Protein AF-A0A3G8YCI8-F1 (afdb_monomer)

Radius of gyration: 24.8 Å; Cα contacts (8 Å, |Δi|>4): 291; chains: 1; bounding box: 71×34×44 Å

Foldseek 3Di:
DQLLVVLLCLQLNPPFAWDQPLVQLQQWLCSDSPPPDTDRQTGGSNRGNVVVVPDNRNPDDPVNVSVVLCVQFQVLLVLSVAQNLQSNLLSNCCSPPNSVVSVVLVVVDNPSVVSLVVVLVVCCPDPCCVPCVVVVVVSSVVSVVVSVVSVVVVVDDPDDPPPPPDDPDDDDDDDDQQAWEWEDEVPGGTDTQRPHDDDQPPWPKDFPDDDPRYTYIYTD

Solvent-accessible surface area (backbone atoms only — not comparable to full-atom values): 12727 Å² total; per-residue (Å²): 133,70,48,60,62,65,31,46,53,71,67,65,44,90,85,32,68,80,42,71,57,71,86,41,35,50,15,12,26,67,46,37,65,90,59,78,91,46,49,84,47,8,26,25,64,86,48,29,15,38,84,38,58,85,60,66,39,77,78,58,46,75,64,56,47,49,50,51,47,36,62,74,20,28,59,73,53,45,26,89,79,42,62,50,38,39,18,34,56,40,40,46,34,13,70,78,64,34,36,71,52,28,48,59,44,54,72,75,37,84,51,48,67,62,36,49,51,57,49,50,58,52,51,66,70,40,88,61,25,88,80,46,37,72,62,54,50,52,51,53,50,52,49,51,54,50,26,49,51,48,48,52,56,70,68,43,70,88,63,76,82,78,82,77,78,70,69,98,68,85,78,85,84,80,74,62,96,78,52,42,34,30,40,22,51,78,91,53,75,73,40,82,46,55,97,54,92,80,83,86,76,97,44,66,68,43,78,77,48,74,60,96,48,41,36,33,38,39,35,88

pLDDT: mean 79.63, std 19.14, range [30.73, 98.62]

Nearest PDB structures (foldseek):
  7dnp-assembly1_A  TM=7.401E-01  e=1.127E-05  Brucella abortus bv. 1 str. 9-941
  2is5-assembly1_D  TM=5.635E-01  e=1.631E-03  Neisseria meningitidis serogroup B
  7mwz-assembly2_C  TM=4.545E-01  e=2.497E-01  Drosophila eugracilis

Secondary structure (DSSP, 8-state):
--HHHHHHHHHH-S--PPB--TT-GGGBTTS-SSSSS--B--EETTEETTTSTTS-STT--HHHHHHHHIIIIITTTTGGGS-HHHHHHHHHHHHHH-HHHHHHHHTT-S-HHHHHHHHHHHHHHSTTHHHHHHHHHHHHHHHHHHHHHHHHHHHS-SS--------SS-------TT-EEEEEETTSPPEE-TTS-----SS-EEEEEE-SSEEEEEE-

Sequence (220 aa):
MNGFNEAFEIVIGHEGGLSLDPRDRGNWSDGSYGQKGGILKGTKYGVAAHAYPTLDIRNLTLEDARAIYKQNYCDRAACDHLPAPLALVVFDTATNSGVSRALGFLAQTKDWGRYLDLRLQFLQSLSSWKTFGRGWTRRVDTLRTQAQQWQNAAAKPTSPPIDVSFPLTTPPITVQQDHRVMLSERGAPFQDVSGSKVTIQNSKAVVINATREDTWIRVD

InterPro domains:
  IPR008565 TtsA-like, Glycoside hydrolase family 108 domain [PF05838] (9-98)
  IPR023346 Lysozyme-like domain superfamily [SSF53955] (1-146)

Mean predicted aligned error: 14.34 Å

Organism: NCBI:txid2489213

Structure (mmCIF, N/CA/C/O backbone):
data_AF-A0A3G8YCI8-F1
#
_entry.id   AF-A0A3G8YCI8-F1
#
loop_
_atom_site.group_PDB
_atom_site.id
_atom_site.type_symbol
_atom_site.label_atom_id
_atom_site.label_alt_id
_atom_site.label_comp_id
_atom_site.label_asym_id
_atom_site.label_entity_id
_atom_site.label_seq_id
_atom_site.pdbx_PDB_ins_code
_atom_site.Cartn_x
_atom_site.Cartn_y
_atom_site.Cartn_z
_atom_site.occupancy
_atom_site.B_iso_or_equiv
_atom_site.auth_seq_id
_atom_site.auth_comp_id
_atom_site.auth_asym_id
_atom_site.auth_atom_id
_atom_site.pdbx_PDB_model_num
ATOM 1 N N . MET A 1 1 ? -18.589 2.446 3.480 1.00 42.25 1 MET A N 1
ATOM 2 C CA . MET A 1 1 ? -17.311 2.825 2.840 1.00 42.25 1 MET A CA 1
ATOM 3 C C . MET A 1 1 ? -16.604 1.552 2.426 1.00 42.25 1 MET A C 1
ATOM 5 O O . MET A 1 1 ? -16.508 0.647 3.247 1.00 42.25 1 MET A O 1
ATOM 9 N N . ASN A 1 2 ? -16.191 1.449 1.163 1.00 55.66 2 ASN A N 1
ATOM 10 C CA . ASN A 1 2 ? -15.448 0.293 0.667 1.00 55.66 2 ASN A CA 1
ATOM 11 C C . ASN A 1 2 ? -13.954 0.586 0.884 1.00 55.66 2 ASN A C 1
ATOM 13 O O . ASN A 1 2 ? -13.352 1.312 0.094 1.00 55.66 2 ASN A O 1
ATOM 17 N N . GLY A 1 3 ? -13.391 0.112 2.002 1.00 69.56 3 GLY A N 1
ATOM 18 C CA . GLY A 1 3 ? -12.110 0.601 2.540 1.00 69.56 3 GLY A CA 1
ATOM 19 C C . GLY A 1 3 ? -10.911 0.484 1.592 1.00 69.56 3 GLY A C 1
ATOM 20 O O . GLY A 1 3 ? -9.962 1.255 1.712 1.00 69.56 3 GLY A O 1
ATOM 21 N N . PHE A 1 4 ? -10.959 -0.429 0.616 1.00 82.19 4 PHE A N 1
ATOM 22 C CA . PHE A 1 4 ? -9.902 -0.582 -0.381 1.00 82.19 4 PHE A CA 1
ATOM 23 C C . PHE A 1 4 ? -9.794 0.598 -1.355 1.00 82.19 4 PHE A C 1
ATOM 25 O O . PHE A 1 4 ? -8.681 1.031 -1.628 1.00 82.19 4 PHE A O 1
ATOM 32 N N . ASN A 1 5 ? -10.905 1.143 -1.863 1.00 83.38 5 ASN A N 1
ATOM 33 C CA . ASN A 1 5 ? -10.843 2.203 -2.880 1.00 83.38 5 ASN A CA 1
ATOM 34 C C . ASN A 1 5 ? -10.178 3.462 -2.317 1.00 83.38 5 ASN A C 1
ATOM 36 O O . ASN A 1 5 ? -9.258 4.006 -2.915 1.00 83.38 5 ASN A O 1
ATOM 40 N N . GLU A 1 6 ? -10.594 3.875 -1.123 1.00 82.06 6 GLU A N 1
ATOM 41 C CA . GLU A 1 6 ? -10.005 5.021 -0.428 1.00 82.06 6 GLU A CA 1
ATOM 42 C C . GLU A 1 6 ? -8.536 4.748 -0.061 1.00 82.06 6 GLU A C 1
ATOM 44 O O . GLU A 1 6 ? -7.692 5.634 -0.173 1.00 82.06 6 GLU A O 1
ATOM 49 N N . ALA A 1 7 ? -8.196 3.510 0.321 1.00 84.81 7 ALA A N 1
ATOM 50 C CA . ALA A 1 7 ? -6.817 3.140 0.626 1.00 84.81 7 ALA A CA 1
ATOM 51 C C . ALA A 1 7 ? -5.929 3.138 -0.624 1.00 84.81 7 ALA A C 1
ATOM 53 O O . ALA A 1 7 ? -4.776 3.558 -0.554 1.00 84.81 7 ALA A O 1
ATOM 54 N N . PHE A 1 8 ? -6.458 2.699 -1.764 1.00 86.75 8 PHE A N 1
ATOM 55 C CA . PHE A 1 8 ? -5.758 2.693 -3.041 1.00 86.75 8 PHE A CA 1
ATOM 56 C C . PHE A 1 8 ? -5.326 4.101 -3.450 1.00 86.75 8 PHE A C 1
ATOM 58 O O . PHE A 1 8 ? -4.141 4.313 -3.715 1.00 86.75 8 PHE A O 1
ATOM 65 N N . GLU A 1 9 ? -6.244 5.069 -3.406 1.00 86.19 9 GLU A N 1
ATOM 66 C CA . GLU A 1 9 ? -5.936 6.455 -3.778 1.00 86.19 9 GLU A CA 1
ATOM 67 C C . GLU A 1 9 ? -4.853 7.069 -2.871 1.00 86.19 9 GLU A C 1
ATOM 69 O O . GLU A 1 9 ? -3.993 7.818 -3.332 1.00 86.19 9 GLU A O 1
ATOM 74 N N . ILE A 1 10 ? -4.821 6.694 -1.589 1.00 84.62 10 ILE A N 1
ATOM 75 C CA . ILE A 1 10 ? -3.833 7.194 -0.618 1.00 84.62 10 ILE A CA 1
ATOM 76 C C . ILE A 1 10 ? -2.464 6.531 -0.793 1.00 84.62 10 ILE A C 1
ATOM 78 O O . ILE A 1 10 ? -1.426 7.181 -0.663 1.00 84.62 10 ILE A O 1
ATOM 82 N N . VAL A 1 11 ? -2.447 5.224 -1.051 1.00 83.00 11 VAL A N 1
ATOM 83 C CA . VAL A 1 11 ? -1.220 4.420 -1.091 1.00 83.00 11 VAL A CA 1
ATOM 84 C C . VAL A 1 11 ? -0.504 4.555 -2.431 1.00 83.00 11 VAL A C 1
ATOM 86 O O . VAL A 1 11 ? 0.730 4.618 -2.447 1.00 83.00 11 VAL A O 1
ATOM 89 N N . ILE A 1 12 ? -1.246 4.599 -3.537 1.00 81.50 12 ILE A N 1
ATOM 90 C CA . ILE A 1 12 ? -0.684 4.644 -4.893 1.00 81.50 12 ILE A CA 1
ATOM 91 C C . ILE A 1 12 ? -0.593 6.082 -5.414 1.00 81.50 12 ILE A C 1
ATOM 93 O O . ILE A 1 12 ? 0.376 6.413 -6.095 1.00 81.50 12 ILE A O 1
ATOM 97 N N . GLY A 1 13 ? -1.517 6.959 -5.009 1.00 66.12 13 GLY A N 1
ATOM 98 C CA . GLY A 1 13 ? -1.562 8.350 -5.452 1.00 66.12 13 GLY A CA 1
ATOM 99 C C . GLY A 1 13 ? -2.018 8.504 -6.907 1.00 66.12 13 GLY A C 1
ATOM 100 O O . GLY A 1 13 ? -1.975 7.575 -7.710 1.00 66.12 13 GLY A O 1
ATOM 101 N N . HIS A 1 14 ? -2.452 9.714 -7.265 1.00 56.50 14 HIS A N 1
ATOM 102 C CA . HIS A 1 14 ? -2.942 10.020 -8.616 1.00 56.50 14 HIS A CA 1
ATOM 103 C C . HIS A 1 14 ? -1.810 10.255 -9.641 1.00 56.50 14 HIS A C 1
ATOM 105 O O . HIS A 1 14 ? -2.039 10.197 -10.850 1.00 56.50 14 HIS A O 1
ATOM 111 N N . GLU A 1 15 ? -0.578 10.512 -9.192 1.00 58.88 15 GLU A N 1
ATOM 112 C CA . GLU A 1 15 ? 0.563 10.806 -10.068 1.00 58.88 15 GLU A CA 1
ATOM 113 C C . GLU A 1 15 ? 1.335 9.526 -10.418 1.00 58.88 15 GLU A C 1
ATOM 115 O O . GLU A 1 15 ? 2.365 9.199 -9.836 1.00 58.88 15 GLU A O 1
ATOM 120 N N . GLY A 1 16 ? 0.805 8.776 -11.386 1.00 69.19 16 GLY A N 1
ATOM 121 C CA . GLY A 1 16 ? 1.372 7.510 -11.863 1.00 69.19 16 GLY A CA 1
ATOM 122 C C . GLY A 1 16 ? 1.599 7.478 -13.372 1.00 69.19 16 GLY A C 1
ATOM 123 O O . GLY A 1 16 ? 1.288 6.479 -14.019 1.00 69.19 16 GLY A O 1
ATOM 124 N N . GLY A 1 17 ? 2.090 8.579 -13.946 1.00 84.06 17 GLY A N 1
ATOM 125 C CA . GLY A 1 17 ? 2.395 8.679 -15.375 1.00 84.06 17 GLY A CA 1
ATOM 126 C C . GLY A 1 17 ? 3.353 7.588 -15.872 1.00 84.06 17 GLY A C 1
ATOM 127 O O . GLY A 1 17 ? 4.055 6.941 -15.096 1.00 84.06 17 GLY A O 1
ATOM 128 N N . LEU A 1 18 ? 3.377 7.377 -17.189 1.00 89.69 18 LEU A N 1
ATOM 129 C CA . LEU A 1 18 ? 4.252 6.383 -17.805 1.00 89.69 18 LEU A CA 1
ATOM 130 C C . LEU A 1 18 ? 5.721 6.828 -17.711 1.00 89.69 18 LEU A C 1
ATOM 132 O O . LEU A 1 18 ? 6.104 7.832 -18.310 1.00 89.69 18 LEU A O 1
ATOM 136 N N . SER A 1 19 ? 6.548 6.041 -17.029 1.00 90.50 19 SER A N 1
ATOM 137 C CA . SER A 1 19 ? 8.009 6.126 -17.100 1.00 90.50 19 SER A CA 1
ATOM 138 C C . SER A 1 19 ? 8.535 5.181 -18.178 1.00 90.50 19 SER A C 1
ATOM 140 O O . SER A 1 19 ? 8.137 4.019 -18.235 1.00 90.50 19 SER A O 1
ATOM 142 N N . LEU A 1 20 ? 9.441 5.676 -19.022 1.00 91.00 20 LEU A N 1
ATOM 143 C CA . LEU A 1 20 ? 10.167 4.902 -20.038 1.00 91.00 20 LEU A CA 1
ATOM 144 C C . LEU A 1 20 ? 11.685 5.094 -19.914 1.00 91.00 20 LEU A C 1
ATOM 146 O O . LEU A 1 20 ? 12.395 4.920 -20.899 1.00 91.00 20 LEU A O 1
ATOM 150 N N . ASP A 1 21 ? 12.202 5.477 -18.738 1.00 88.50 21 ASP A N 1
ATOM 151 C CA . ASP A 1 21 ? 13.654 5.579 -18.542 1.00 88.50 21 ASP A CA 1
ATOM 152 C C . ASP A 1 21 ? 14.290 4.198 -18.772 1.00 88.50 21 ASP A C 1
ATOM 154 O O . ASP A 1 21 ? 14.019 3.273 -17.999 1.00 88.50 21 ASP A O 1
ATOM 158 N N . PRO A 1 22 ? 15.127 4.018 -19.809 1.00 88.00 22 PRO A N 1
ATOM 159 C CA . PRO A 1 22 ? 15.734 2.727 -20.082 1.00 88.00 22 PRO A CA 1
ATOM 160 C C . PRO A 1 22 ? 16.697 2.300 -18.973 1.00 88.00 22 PRO A C 1
ATOM 162 O O . PRO A 1 22 ? 16.971 1.112 -18.876 1.00 88.00 22 PRO A O 1
ATOM 165 N N . ARG A 1 23 ? 17.193 3.221 -18.132 1.00 86.50 23 ARG A N 1
ATOM 166 C CA . ARG A 1 23 ? 18.074 2.941 -16.977 1.00 86.50 23 ARG A CA 1
ATOM 167 C C . ARG A 1 23 ? 17.355 2.290 -15.815 1.00 86.50 23 ARG A C 1
ATOM 169 O O . ARG A 1 23 ? 18.000 1.660 -14.978 1.00 86.50 23 ARG A O 1
ATOM 176 N N . ASP A 1 24 ? 16.037 2.400 -15.784 1.00 85.88 24 ASP A N 1
ATOM 177 C CA . ASP A 1 24 ? 15.225 1.700 -14.813 1.00 85.88 24 ASP A CA 1
ATOM 178 C C . ASP A 1 24 ? 14.943 0.276 -15.301 1.00 85.88 24 ASP A C 1
ATOM 180 O O . ASP A 1 24 ? 14.243 0.048 -16.290 1.00 85.88 24 ASP A O 1
ATOM 184 N N . ARG A 1 25 ? 15.473 -0.708 -14.570 1.00 86.75 25 ARG A N 1
ATOM 185 C CA . ARG A 1 25 ? 15.232 -2.132 -14.833 1.00 86.75 25 ARG A CA 1
ATOM 186 C C . ARG A 1 25 ? 13.748 -2.484 -14.781 1.00 86.75 25 ARG A C 1
ATOM 188 O O . ARG A 1 25 ? 13.333 -3.394 -15.492 1.00 86.75 25 ARG A O 1
ATOM 195 N N . GLY A 1 26 ? 12.954 -1.762 -13.988 1.00 85.81 26 GLY A N 1
ATOM 196 C CA . GLY A 1 26 ? 11.517 -1.984 -13.869 1.00 85.81 26 GLY A CA 1
ATOM 197 C C . GLY A 1 26 ? 10.767 -1.805 -15.189 1.00 85.81 26 GLY A C 1
ATOM 198 O O . GLY A 1 26 ? 9.769 -2.492 -15.417 1.00 85.81 26 GLY A O 1
ATOM 199 N N . ASN A 1 27 ? 11.291 -0.957 -16.081 1.00 90.62 27 ASN A N 1
ATOM 200 C CA . ASN A 1 27 ? 10.679 -0.622 -17.365 1.00 90.62 27 ASN A CA 1
ATOM 201 C C . ASN A 1 27 ? 10.876 -1.691 -18.452 1.00 90.62 27 ASN A C 1
ATOM 203 O O . ASN A 1 27 ? 10.230 -1.615 -19.501 1.00 90.62 27 ASN A O 1
ATOM 207 N N . TRP A 1 28 ? 11.733 -2.689 -18.226 1.00 90.94 28 TRP A N 1
ATOM 208 C CA . TRP A 1 28 ? 12.005 -3.769 -19.176 1.00 90.94 28 TRP A CA 1
ATOM 209 C C . TRP A 1 28 ? 11.159 -5.002 -18.866 1.00 90.94 28 TRP A C 1
ATOM 211 O O . TRP A 1 28 ? 11.058 -5.401 -17.712 1.00 90.94 28 TRP A O 1
ATOM 221 N N . SER A 1 29 ? 10.576 -5.639 -19.885 1.00 88.25 29 SER A N 1
ATOM 222 C CA . SER A 1 29 ? 9.682 -6.799 -19.712 1.00 88.25 29 SER A CA 1
ATOM 223 C C . SER A 1 29 ? 10.324 -8.010 -19.030 1.00 88.25 29 SER A C 1
ATOM 225 O O . SER A 1 29 ? 9.615 -8.852 -18.500 1.00 88.25 29 SER A O 1
ATOM 227 N N . ASP A 1 30 ? 11.646 -8.127 -19.057 1.00 83.50 30 ASP A N 1
ATOM 228 C CA . ASP A 1 30 ? 12.416 -9.212 -18.444 1.00 83.50 30 ASP A CA 1
ATOM 229 C C . ASP A 1 30 ? 13.290 -8.731 -17.266 1.00 83.50 30 ASP A C 1
ATOM 231 O O . ASP A 1 30 ? 14.030 -9.514 -16.673 1.00 83.50 30 ASP A O 1
ATOM 235 N N . GLY A 1 31 ? 13.230 -7.438 -16.923 1.00 75.31 31 GLY A N 1
ATOM 236 C CA . GLY A 1 31 ? 14.058 -6.831 -15.879 1.00 75.31 31 GLY A CA 1
ATOM 237 C C . GLY A 1 31 ? 15.551 -6.717 -16.220 1.00 75.31 31 GLY A C 1
ATOM 238 O O . GLY A 1 31 ? 16.357 -6.380 -15.336 1.00 75.31 31 GLY A O 1
ATOM 239 N N . SER A 1 32 ? 15.951 -6.991 -17.466 1.00 74.44 32 SER A N 1
ATOM 240 C CA . SER A 1 32 ? 17.336 -6.893 -17.925 1.00 74.44 32 SER A CA 1
ATOM 241 C C . SER A 1 32 ? 17.590 -5.505 -18.507 1.00 74.44 32 SER A C 1
ATOM 243 O O . SER A 1 32 ? 16.975 -5.100 -19.488 1.00 74.44 32 SER A O 1
ATOM 245 N N . TYR A 1 33 ? 18.525 -4.758 -17.916 1.00 65.06 33 TYR A N 1
ATOM 246 C CA . TYR A 1 33 ? 18.931 -3.441 -18.415 1.00 65.06 33 TYR A CA 1
ATOM 247 C C . TYR A 1 33 ? 19.630 -3.574 -19.776 1.00 65.06 33 TYR A C 1
ATOM 249 O O . TYR A 1 33 ? 20.838 -3.798 -19.827 1.00 65.06 33 TYR A O 1
ATOM 257 N N . GLY A 1 34 ? 18.874 -3.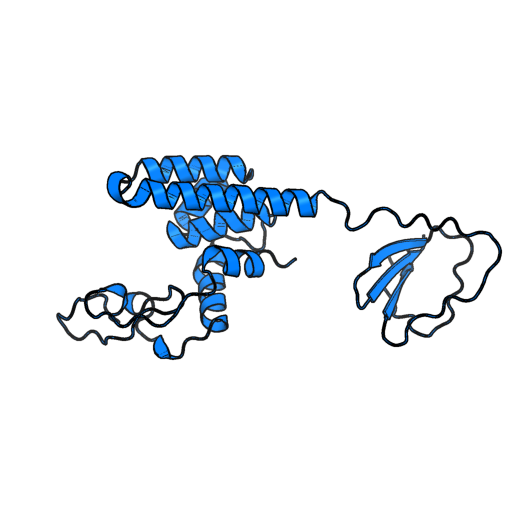506 -20.876 1.00 58.62 34 GLY A N 1
ATOM 258 C CA . GLY A 1 34 ? 19.402 -3.497 -22.246 1.00 58.62 34 GLY A CA 1
ATOM 259 C C . GLY A 1 34 ? 20.248 -4.715 -22.649 1.00 58.62 34 GLY A C 1
ATOM 260 O O . GLY A 1 34 ? 20.888 -4.690 -23.697 1.00 58.62 34 GLY A O 1
ATOM 261 N N . GLN A 1 35 ? 20.280 -5.782 -21.845 1.00 55.12 35 GLN A N 1
ATOM 262 C CA . GLN A 1 35 ? 21.086 -6.972 -22.099 1.00 55.12 35 GLN A CA 1
ATOM 263 C C . GLN A 1 35 ? 20.173 -8.191 -22.211 1.00 55.12 35 GLN A C 1
ATOM 265 O O . GLN A 1 35 ? 19.775 -8.762 -21.206 1.00 55.12 35 GLN A O 1
ATOM 270 N N . LYS A 1 36 ? 19.918 -8.595 -23.464 1.00 59.75 36 LYS A N 1
ATOM 271 C CA . LYS A 1 36 ? 19.181 -9.793 -23.917 1.00 59.75 36 LYS A CA 1
ATOM 272 C C . LYS A 1 36 ? 17.649 -9.683 -23.963 1.00 59.75 36 LYS A C 1
ATOM 274 O O . LYS A 1 36 ? 16.951 -10.227 -23.128 1.00 59.75 36 LYS A O 1
ATOM 279 N N . GLY A 1 37 ? 17.124 -9.114 -25.049 1.00 67.94 37 GLY A N 1
ATOM 280 C CA . GLY A 1 37 ? 15.789 -9.464 -25.568 1.00 67.94 37 GLY A CA 1
ATOM 281 C C . GLY A 1 37 ? 14.564 -8.875 -24.856 1.00 67.94 37 GLY A C 1
ATOM 282 O O . GLY A 1 37 ? 13.462 -9.013 -25.384 1.00 67.94 37 GLY A O 1
ATOM 283 N N . GLY A 1 38 ? 14.726 -8.196 -23.718 1.00 76.69 38 GLY A N 1
ATOM 284 C CA . GLY A 1 38 ? 13.650 -7.449 -23.068 1.00 76.69 38 GLY A CA 1
ATOM 285 C C . GLY A 1 38 ? 13.080 -6.322 -23.934 1.00 76.69 38 GLY A C 1
ATOM 286 O O . GLY A 1 38 ? 13.805 -5.646 -24.664 1.00 76.69 38 GLY A O 1
ATOM 287 N N . ILE A 1 39 ? 11.773 -6.083 -23.823 1.00 87.19 39 ILE A N 1
ATOM 288 C CA . ILE A 1 39 ? 11.078 -4.967 -24.471 1.00 87.19 39 ILE A CA 1
ATOM 289 C C . ILE A 1 39 ? 10.905 -3.854 -23.437 1.00 87.19 39 ILE A C 1
ATOM 291 O O . ILE A 1 39 ? 10.378 -4.093 -22.348 1.00 87.19 39 ILE A O 1
ATOM 295 N N . LEU A 1 40 ? 11.320 -2.633 -23.778 1.00 89.00 40 LEU A N 1
ATOM 296 C CA . LEU A 1 40 ? 11.076 -1.451 -22.953 1.00 89.00 40 LEU A CA 1
ATOM 297 C C . LEU A 1 40 ? 9.584 -1.087 -23.015 1.00 89.00 40 LEU A C 1
ATOM 299 O O . LEU A 1 40 ? 9.126 -0.468 -23.975 1.00 89.00 40 LEU A O 1
ATOM 303 N N . LYS A 1 41 ? 8.820 -1.497 -22.000 1.00 90.75 41 LYS A N 1
ATOM 304 C CA . LYS A 1 41 ? 7.372 -1.245 -21.895 1.00 90.75 41 LYS A CA 1
ATOM 305 C C . LYS A 1 41 ? 7.029 -0.149 -20.885 1.00 90.75 41 LYS A C 1
ATOM 307 O O . LYS A 1 41 ? 5.984 0.482 -21.019 1.00 90.75 41 LYS A O 1
ATOM 312 N N . GLY A 1 42 ? 7.915 0.105 -19.925 1.00 91.19 42 GLY A N 1
ATOM 313 C CA . GLY A 1 42 ? 7.759 1.157 -18.926 1.00 91.19 42 GLY A CA 1
ATOM 314 C C . GLY A 1 42 ? 7.151 0.707 -17.603 1.00 91.19 42 GLY A C 1
ATOM 315 O O . GLY A 1 42 ? 6.950 -0.481 -17.351 1.00 91.19 42 GLY A O 1
ATOM 316 N N . THR A 1 43 ? 6.854 1.695 -16.768 1.00 90.44 43 THR A N 1
ATOM 317 C CA . THR A 1 43 ? 6.138 1.555 -15.497 1.00 90.44 43 THR A CA 1
ATOM 318 C C . THR A 1 43 ? 5.064 2.630 -15.447 1.00 90.44 43 THR A C 1
ATOM 320 O O . THR A 1 43 ? 5.353 3.792 -15.734 1.00 90.44 43 THR A O 1
ATOM 323 N N . LYS A 1 44 ? 3.831 2.264 -15.096 1.00 91.25 44 LYS A N 1
ATOM 324 C CA . LYS A 1 44 ? 2.700 3.198 -14.982 1.00 91.25 44 LYS A CA 1
ATOM 325 C C . LYS A 1 44 ? 1.870 2.831 -13.756 1.00 91.25 44 LYS A C 1
ATOM 327 O O . LYS A 1 44 ? 1.648 1.651 -13.512 1.00 91.25 44 LYS A O 1
ATOM 332 N N . TYR A 1 45 ? 1.470 3.814 -12.950 1.00 89.69 45 TYR A N 1
ATOM 333 C CA . TYR A 1 45 ? 0.780 3.607 -11.662 1.00 89.69 45 TYR A CA 1
ATOM 334 C C . TYR A 1 45 ? 1.495 2.629 -10.704 1.00 89.69 45 TYR A C 1
ATOM 336 O O . TYR A 1 45 ? 0.849 1.915 -9.947 1.00 89.69 45 TYR A O 1
ATOM 344 N N . GLY A 1 46 ? 2.830 2.542 -10.770 1.00 87.25 46 GLY A N 1
ATOM 345 C CA . GLY A 1 46 ? 3.619 1.570 -9.996 1.00 87.25 46 GLY A CA 1
ATOM 346 C C . GLY A 1 46 ? 3.617 0.136 -10.551 1.00 87.25 46 GLY A C 1
ATOM 347 O O . GLY A 1 46 ? 4.327 -0.722 -10.028 1.00 87.25 46 GLY A O 1
ATOM 348 N N . VAL A 1 47 ? 2.887 -0.130 -11.638 1.00 89.38 47 VAL A N 1
ATOM 349 C CA . VAL A 1 47 ? 2.873 -1.414 -12.348 1.00 89.38 47 VAL A CA 1
ATOM 350 C C . VAL A 1 47 ? 4.024 -1.440 -13.350 1.00 89.38 47 VAL A C 1
ATOM 352 O O . VAL A 1 47 ? 4.005 -0.739 -14.362 1.00 89.38 47 VAL A O 1
ATOM 355 N N . ALA A 1 48 ? 5.053 -2.225 -13.037 1.00 90.12 48 ALA A N 1
ATOM 356 C CA . ALA A 1 48 ? 6.298 -2.286 -13.795 1.00 90.12 48 ALA A CA 1
ATOM 357 C C . ALA A 1 48 ? 6.310 -3.450 -14.799 1.00 90.12 48 ALA A C 1
ATOM 359 O O . ALA A 1 48 ? 5.886 -4.562 -14.477 1.00 90.12 48 ALA A O 1
ATOM 360 N N . ALA A 1 49 ? 6.858 -3.217 -15.993 1.00 90.44 49 ALA A N 1
ATOM 361 C CA . ALA A 1 49 ? 6.917 -4.193 -17.081 1.00 90.44 49 ALA A CA 1
ATOM 362 C C . ALA A 1 49 ? 7.517 -5.546 -16.682 1.00 90.44 49 ALA A C 1
ATOM 364 O O . ALA A 1 49 ? 6.988 -6.582 -17.070 1.00 90.44 49 ALA A O 1
ATOM 365 N N . HIS A 1 50 ? 8.596 -5.551 -15.898 1.00 88.00 50 HIS A N 1
ATOM 366 C CA . HIS A 1 50 ? 9.255 -6.795 -15.483 1.00 88.00 50 HIS A CA 1
ATOM 367 C C . HIS A 1 50 ? 8.359 -7.697 -14.615 1.00 88.00 50 HIS A C 1
ATOM 369 O O . HIS A 1 50 ? 8.500 -8.917 -14.639 1.00 88.00 50 HIS A O 1
ATOM 375 N N . ALA A 1 51 ? 7.436 -7.106 -13.848 1.00 87.44 51 ALA A N 1
ATOM 376 C CA . ALA A 1 51 ? 6.486 -7.840 -13.017 1.00 87.44 51 ALA A CA 1
ATOM 377 C C . ALA A 1 51 ? 5.282 -8.340 -13.831 1.00 87.44 51 ALA A C 1
ATOM 379 O O . ALA A 1 51 ? 4.661 -9.334 -13.459 1.00 87.44 51 ALA A O 1
ATOM 380 N N . TYR A 1 52 ? 4.984 -7.684 -14.959 1.00 89.81 52 TYR A N 1
ATOM 381 C CA . TYR A 1 52 ? 3.889 -8.032 -15.866 1.00 89.81 52 TYR A CA 1
ATOM 382 C C . TYR A 1 52 ? 4.371 -8.066 -17.327 1.00 89.81 52 TYR A C 1
ATOM 384 O O . TYR A 1 52 ? 3.982 -7.213 -18.132 1.00 89.81 52 TYR A O 1
ATOM 392 N N . PRO A 1 53 ? 5.200 -9.059 -17.710 1.00 85.38 53 PRO A N 1
ATOM 393 C CA . PRO A 1 53 ? 5.895 -9.062 -19.000 1.00 85.38 53 PRO A CA 1
ATOM 394 C C . PRO A 1 53 ? 4.969 -9.051 -20.214 1.00 85.38 53 PRO A C 1
ATOM 396 O O . PRO A 1 53 ? 5.365 -8.597 -21.286 1.00 85.38 53 PRO A O 1
ATOM 399 N N . THR A 1 54 ? 3.739 -9.545 -20.073 1.00 89.25 54 THR A N 1
ATOM 400 C CA . THR A 1 54 ? 2.739 -9.637 -21.146 1.00 89.25 54 THR A CA 1
ATOM 401 C C . THR A 1 54 ? 1.786 -8.443 -21.194 1.00 89.25 54 THR A C 1
ATOM 403 O O . THR A 1 54 ? 1.147 -8.239 -22.222 1.00 89.25 54 THR A O 1
ATOM 406 N N . LEU A 1 55 ? 1.726 -7.622 -20.143 1.00 92.06 55 LEU A N 1
ATOM 407 C CA . LEU A 1 55 ? 0.787 -6.506 -20.034 1.00 92.06 55 LEU A CA 1
ATOM 408 C C . LEU A 1 55 ? 1.192 -5.334 -20.945 1.00 92.06 55 LEU A C 1
ATOM 410 O O . LEU A 1 55 ? 2.381 -5.106 -21.208 1.00 92.06 55 LEU A O 1
ATOM 414 N N . ASP A 1 56 ? 0.196 -4.591 -21.430 1.00 92.44 56 ASP A N 1
ATOM 415 C CA . ASP A 1 56 ? 0.394 -3.315 -22.119 1.00 92.44 56 ASP A CA 1
ATOM 416 C C . ASP A 1 56 ? 0.441 -2.175 -21.094 1.00 92.44 56 ASP A C 1
ATOM 418 O O . ASP A 1 56 ? -0.573 -1.601 -20.702 1.00 92.44 56 ASP A O 1
ATOM 422 N N . ILE A 1 57 ? 1.653 -1.855 -20.641 1.00 91.88 57 ILE A N 1
ATOM 423 C CA . ILE A 1 57 ? 1.874 -0.844 -19.602 1.00 91.88 57 ILE A CA 1
ATOM 424 C C . ILE A 1 57 ? 1.535 0.570 -20.094 1.00 91.88 57 ILE A C 1
ATOM 426 O O . ILE A 1 57 ? 1.097 1.415 -19.310 1.00 91.88 57 ILE A O 1
ATOM 430 N N . ARG A 1 58 ? 1.700 0.852 -21.394 1.00 91.75 58 ARG A N 1
ATOM 431 C CA . ARG A 1 58 ? 1.469 2.192 -21.952 1.00 91.75 58 ARG A CA 1
ATOM 432 C C . ARG A 1 58 ? -0.009 2.573 -21.845 1.00 91.75 58 ARG A C 1
ATOM 434 O O . ARG A 1 58 ? -0.328 3.684 -21.404 1.00 91.75 58 ARG A O 1
ATOM 441 N N . ASN A 1 59 ? -0.887 1.636 -22.196 1.00 93.62 59 ASN A N 1
ATOM 442 C CA . ASN A 1 59 ? -2.333 1.847 -22.232 1.00 93.62 59 ASN A CA 1
ATOM 443 C C . ASN A 1 59 ? -3.057 1.473 -20.931 1.00 93.62 59 ASN A C 1
ATOM 445 O O . ASN A 1 59 ? -4.277 1.588 -20.876 1.00 93.62 59 ASN A O 1
ATOM 449 N N . LEU A 1 60 ? -2.327 1.105 -19.872 1.00 91.81 60 LEU A N 1
ATOM 450 C CA . LEU A 1 60 ? -2.913 0.789 -18.570 1.00 91.81 60 LEU A CA 1
ATOM 451 C C . LEU A 1 60 ? -3.745 1.968 -18.045 1.00 91.81 60 LEU A C 1
ATOM 453 O O . LEU A 1 60 ? -3.249 3.102 -17.997 1.00 91.81 60 LEU A O 1
ATOM 457 N N . THR A 1 61 ? -4.991 1.716 -17.655 1.00 91.25 61 THR A N 1
ATOM 458 C CA . THR A 1 61 ? -5.842 2.705 -16.984 1.00 91.25 61 THR A CA 1
ATOM 459 C C . THR A 1 61 ? -5.631 2.668 -15.468 1.00 91.25 61 THR A C 1
ATOM 461 O O . THR A 1 61 ? -5.054 1.724 -14.924 1.00 91.25 61 THR A O 1
ATOM 464 N N . LEU A 1 62 ? -6.099 3.702 -14.758 1.00 87.06 62 LEU A N 1
ATOM 465 C CA . LEU A 1 62 ? -6.078 3.695 -13.291 1.00 87.06 62 LEU A CA 1
ATOM 466 C C . LEU A 1 62 ? -6.962 2.570 -12.722 1.00 87.06 62 LEU A C 1
ATOM 468 O O . LEU A 1 62 ? -6.627 1.998 -11.690 1.00 87.06 62 LEU A O 1
ATOM 472 N N . GLU A 1 63 ? -8.050 2.218 -13.416 1.00 89.19 63 GLU A N 1
ATOM 473 C CA . GLU A 1 63 ? -8.921 1.098 -13.042 1.00 89.19 63 GLU A CA 1
ATOM 474 C C . GLU A 1 63 ? -8.206 -0.248 -13.191 1.00 89.19 63 GLU A C 1
ATOM 476 O O . GLU A 1 63 ? -8.249 -1.069 -12.277 1.00 89.19 63 GLU A O 1
ATOM 481 N N . ASP A 1 64 ? -7.475 -0.454 -14.291 1.00 91.00 64 ASP A N 1
ATOM 482 C CA . ASP A 1 64 ? -6.688 -1.678 -14.486 1.00 91.00 64 ASP A CA 1
ATOM 483 C C . ASP A 1 64 ? -5.627 -1.822 -13.391 1.00 91.00 64 ASP A C 1
ATOM 485 O O . ASP A 1 64 ? -5.460 -2.894 -12.805 1.00 91.00 64 ASP A O 1
ATOM 489 N N . ALA A 1 65 ? -4.934 -0.725 -13.067 1.00 90.88 65 ALA A N 1
ATOM 490 C CA . ALA A 1 65 ? -3.988 -0.703 -11.959 1.00 90.88 65 ALA A CA 1
ATOM 491 C C . ALA A 1 65 ? -4.691 -1.040 -10.637 1.00 90.88 65 ALA A C 1
ATOM 493 O O . ALA A 1 65 ? -4.210 -1.893 -9.890 1.00 90.88 65 ALA A O 1
ATOM 494 N N . ARG A 1 66 ? -5.856 -0.444 -10.362 1.00 91.19 66 ARG A N 1
ATOM 495 C CA . ARG A 1 66 ? -6.641 -0.737 -9.158 1.00 91.19 66 ARG A CA 1
ATOM 496 C C . ARG A 1 66 ? -7.009 -2.215 -9.064 1.00 91.19 66 ARG A C 1
ATOM 498 O O . ARG A 1 66 ? -6.819 -2.805 -8.002 1.00 91.19 66 ARG A O 1
ATOM 505 N N . ALA A 1 67 ? -7.459 -2.833 -10.154 1.00 91.50 67 ALA A N 1
ATOM 506 C CA . ALA A 1 67 ? -7.773 -4.259 -10.199 1.00 91.50 67 ALA A CA 1
ATOM 507 C C . ALA A 1 67 ? -6.538 -5.131 -9.907 1.00 91.50 67 ALA A C 1
ATOM 509 O O . ALA A 1 67 ? -6.614 -6.055 -9.093 1.00 91.50 67 ALA A O 1
ATOM 510 N N . ILE A 1 68 ? -5.382 -4.789 -10.488 1.00 90.94 68 ILE A N 1
ATOM 511 C CA . ILE A 1 68 ? -4.104 -5.462 -10.216 1.00 90.94 68 ILE A CA 1
ATOM 512 C C . ILE A 1 68 ? -3.743 -5.353 -8.731 1.00 90.94 68 ILE A C 1
ATOM 514 O O . ILE A 1 68 ? -3.406 -6.355 -8.096 1.00 90.94 68 ILE A O 1
ATOM 518 N N . TYR A 1 69 ? -3.833 -4.155 -8.150 1.00 93.25 69 TYR A N 1
ATOM 519 C CA . TYR A 1 69 ? -3.520 -3.948 -6.739 1.00 93.25 69 TYR A CA 1
ATOM 520 C C . TYR A 1 69 ? -4.499 -4.663 -5.808 1.00 93.25 69 TYR A C 1
ATOM 522 O O . TYR A 1 69 ? -4.086 -5.206 -4.775 1.00 93.25 69 TYR A O 1
ATOM 530 N N . LYS A 1 70 ? -5.777 -4.709 -6.194 1.00 92.19 70 LYS A N 1
ATOM 531 C CA . LYS A 1 70 ? -6.803 -5.449 -5.470 1.00 92.19 70 LYS A CA 1
ATOM 532 C C . LYS A 1 70 ? -6.434 -6.929 -5.409 1.00 92.19 70 LYS A C 1
ATOM 534 O O . LYS A 1 70 ? -6.205 -7.464 -4.327 1.00 92.19 70 LYS A O 1
ATOM 539 N N . GLN A 1 71 ? -6.261 -7.550 -6.570 1.00 92.25 71 GLN A N 1
ATOM 540 C CA . GLN A 1 71 ? -5.995 -8.979 -6.685 1.00 92.25 71 GLN A CA 1
ATOM 541 C C . GLN A 1 71 ? -4.661 -9.379 -6.039 1.00 92.25 71 GLN A C 1
ATOM 543 O O . GLN A 1 71 ? -4.584 -10.360 -5.297 1.00 92.25 71 GLN A O 1
ATOM 548 N N . ASN A 1 72 ? -3.589 -8.631 -6.309 1.00 91.19 72 ASN A N 1
ATOM 549 C CA . ASN A 1 72 ? -2.237 -9.071 -5.962 1.00 91.19 72 ASN A CA 1
ATOM 550 C C . ASN A 1 72 ? -1.807 -8.703 -4.542 1.00 91.19 72 ASN A C 1
ATOM 552 O O . ASN A 1 72 ? -0.864 -9.316 -4.029 1.00 91.19 72 ASN A O 1
ATOM 556 N N . TYR A 1 73 ? -2.501 -7.762 -3.896 1.00 93.44 73 TYR A N 1
ATOM 557 C CA . TYR A 1 73 ? -2.148 -7.295 -2.558 1.00 93.44 73 TYR A CA 1
ATOM 558 C C . TYR A 1 73 ? -3.342 -7.255 -1.609 1.00 93.44 73 TYR A C 1
ATOM 560 O O . TYR A 1 73 ? -3.280 -7.911 -0.573 1.00 93.44 73 TYR A O 1
ATOM 568 N N . CYS A 1 74 ? -4.412 -6.529 -1.946 1.00 91.75 74 CYS A N 1
ATOM 569 C CA . CYS A 1 74 ? -5.569 -6.333 -1.063 1.00 91.75 74 CYS A CA 1
ATOM 570 C C . CYS A 1 74 ? -6.254 -7.660 -0.697 1.00 91.75 74 CYS A C 1
ATOM 572 O O . CYS A 1 74 ? -6.335 -8.014 0.480 1.00 91.75 74 CYS A O 1
ATOM 574 N N . ASP A 1 75 ? -6.661 -8.433 -1.705 1.00 91.69 75 ASP A N 1
ATOM 575 C CA . ASP A 1 75 ? -7.401 -9.688 -1.535 1.00 91.69 75 ASP A CA 1
ATOM 576 C C . ASP A 1 75 ? -6.544 -10.729 -0.823 1.00 91.69 75 ASP A C 1
ATOM 578 O O . ASP A 1 75 ? -6.970 -11.378 0.132 1.00 91.69 75 ASP A O 1
ATOM 582 N N . ARG A 1 76 ? -5.275 -10.832 -1.227 1.00 92.25 76 ARG A N 1
ATOM 583 C CA . ARG A 1 76 ? -4.315 -11.761 -0.620 1.00 92.25 76 ARG A CA 1
ATOM 584 C C . ARG A 1 76 ? -3.950 -11.392 0.818 1.00 92.25 76 ARG A C 1
ATOM 586 O O . ARG A 1 76 ? -3.565 -12.275 1.580 1.00 92.25 76 ARG A O 1
ATOM 593 N N . ALA A 1 77 ? -4.050 -10.116 1.189 1.00 91.56 77 ALA A N 1
ATOM 594 C CA . ALA A 1 77 ? -3.884 -9.645 2.561 1.00 91.56 77 ALA A CA 1
ATOM 595 C C . ALA A 1 77 ? -5.220 -9.538 3.327 1.00 91.56 77 ALA A C 1
ATOM 597 O O . ALA A 1 77 ? -5.226 -9.077 4.469 1.00 91.56 77 ALA A O 1
ATOM 598 N N . ALA A 1 78 ? -6.326 -9.985 2.718 1.00 88.06 78 ALA A N 1
ATOM 599 C CA . ALA A 1 78 ? -7.679 -9.967 3.265 1.00 88.06 78 ALA A CA 1
ATOM 600 C C . ALA A 1 78 ? -8.155 -8.577 3.732 1.00 88.06 78 ALA A C 1
ATOM 602 O O . ALA A 1 78 ? -8.917 -8.478 4.693 1.00 88.06 78 ALA A O 1
ATOM 603 N N . CYS A 1 79 ? -7.715 -7.496 3.080 1.00 86.31 79 CYS A N 1
ATOM 604 C CA . CYS A 1 79 ? -8.009 -6.132 3.532 1.00 86.31 79 CYS A CA 1
ATOM 605 C C . CYS A 1 79 ? -9.513 -5.805 3.542 1.00 86.31 79 CYS A C 1
ATOM 607 O O . CYS A 1 79 ? -9.949 -5.085 4.437 1.00 86.31 79 CYS A O 1
ATOM 609 N N . ASP A 1 80 ? -10.306 -6.375 2.626 1.00 86.62 80 ASP A N 1
ATOM 610 C CA . ASP A 1 80 ? -11.772 -6.200 2.573 1.00 86.62 80 ASP A CA 1
ATOM 611 C C . ASP A 1 80 ? -12.494 -6.737 3.826 1.00 86.62 80 ASP A C 1
ATOM 613 O O . ASP A 1 80 ? -13.641 -6.383 4.095 1.00 86.62 80 ASP A O 1
ATOM 617 N N . HIS A 1 81 ? -11.822 -7.569 4.626 1.00 86.31 81 HIS A N 1
ATOM 618 C CA . HIS A 1 81 ? -12.348 -8.129 5.872 1.00 86.31 81 HIS A CA 1
ATOM 619 C C . HIS A 1 81 ? -11.819 -7.420 7.127 1.00 86.31 81 HIS A C 1
ATOM 621 O O . HIS A 1 81 ? -12.041 -7.891 8.244 1.00 86.31 81 HIS A O 1
ATOM 627 N N . LEU A 1 82 ? -11.100 -6.306 6.969 1.00 87.00 82 LEU A N 1
ATOM 628 C CA . LEU A 1 82 ? -10.515 -5.549 8.072 1.00 87.00 82 LEU A CA 1
ATOM 629 C C . LEU A 1 82 ? -11.247 -4.214 8.277 1.00 87.00 82 LEU A C 1
ATOM 631 O O . LEU A 1 82 ? -11.737 -3.619 7.317 1.00 87.00 82 LEU A O 1
ATOM 635 N N . PRO A 1 83 ? -11.272 -3.679 9.513 1.00 91.12 83 PRO A N 1
ATOM 636 C CA . PRO A 1 83 ? -11.695 -2.301 9.744 1.00 91.12 83 PRO A CA 1
ATOM 637 C C . PRO A 1 83 ? -10.871 -1.329 8.892 1.00 91.12 83 PRO A C 1
ATOM 639 O O . PRO A 1 83 ? -9.656 -1.499 8.785 1.00 91.12 83 PRO A O 1
ATOM 642 N N . ALA A 1 84 ? -11.499 -0.288 8.337 1.00 90.81 84 ALA A N 1
ATOM 643 C CA . ALA A 1 84 ? -10.868 0.591 7.345 1.00 90.81 84 ALA A CA 1
ATOM 644 C C . ALA A 1 84 ? -9.476 1.141 7.750 1.00 90.81 84 ALA A C 1
ATOM 646 O O . ALA A 1 84 ? -8.556 1.042 6.936 1.00 90.81 84 ALA A O 1
ATOM 647 N N . PRO A 1 85 ? -9.243 1.631 8.991 1.00 94.81 85 PRO A N 1
ATOM 648 C CA . PRO A 1 85 ? -7.908 2.070 9.417 1.00 94.81 85 PRO A CA 1
ATOM 649 C C . PRO A 1 85 ? -6.846 0.963 9.352 1.00 94.81 85 PRO A C 1
ATOM 651 O O . PRO A 1 85 ? -5.703 1.209 8.969 1.00 94.81 85 PRO A O 1
ATOM 654 N N . LEU A 1 86 ? -7.224 -0.270 9.702 1.00 95.31 86 LEU A N 1
ATOM 655 C CA . LEU A 1 86 ? -6.334 -1.426 9.651 1.00 95.31 86 LEU A CA 1
ATOM 656 C C . LEU A 1 86 ? -6.127 -1.904 8.207 1.00 95.31 86 LEU A C 1
ATOM 658 O O . LEU A 1 86 ? -5.000 -2.213 7.825 1.00 95.31 86 LEU A O 1
ATOM 662 N N . ALA A 1 87 ? -7.187 -1.914 7.394 1.00 94.56 87 ALA A N 1
ATOM 663 C CA . ALA A 1 87 ? -7.122 -2.252 5.974 1.00 94.56 87 ALA A CA 1
ATOM 664 C C . ALA A 1 87 ? -6.116 -1.360 5.231 1.00 94.56 87 ALA A C 1
ATOM 666 O O . ALA A 1 87 ? -5.269 -1.878 4.506 1.00 94.56 87 ALA A O 1
ATOM 667 N N . LEU A 1 88 ? -6.141 -0.046 5.487 1.00 95.69 88 LEU A N 1
ATOM 668 C CA . LEU A 1 88 ? -5.202 0.925 4.919 1.00 95.69 88 LEU A CA 1
ATOM 669 C C . LEU A 1 88 ? -3.738 0.554 5.195 1.00 95.69 88 LEU A C 1
ATOM 671 O O . LEU A 1 88 ? -2.928 0.458 4.272 1.00 95.69 88 LEU A O 1
ATOM 675 N N . VAL A 1 89 ? -3.383 0.336 6.466 1.00 97.62 89 VAL A N 1
ATOM 676 C CA . VAL A 1 89 ? -1.983 0.087 6.851 1.00 97.62 89 VAL A CA 1
ATOM 677 C C . VAL A 1 89 ? -1.497 -1.294 6.404 1.00 97.62 89 VAL A C 1
ATOM 679 O O . VAL A 1 89 ? -0.323 -1.453 6.049 1.00 97.62 89 VAL A O 1
ATOM 682 N N . VAL A 1 90 ? -2.393 -2.286 6.370 1.00 96.88 90 VAL A N 1
ATOM 683 C CA . VAL A 1 90 ? -2.106 -3.631 5.856 1.00 96.88 90 VAL A CA 1
ATOM 684 C C . VAL A 1 90 ? -1.883 -3.588 4.349 1.00 96.88 90 VAL A C 1
ATOM 686 O O . VAL A 1 90 ? -0.867 -4.104 3.883 1.00 96.88 90 VAL A O 1
ATOM 689 N N . PHE A 1 91 ? -2.759 -2.916 3.598 1.00 96.44 91 PHE A N 1
ATOM 690 C CA . PHE A 1 91 ? -2.635 -2.771 2.149 1.00 96.44 91 PHE A CA 1
ATOM 691 C C . PHE A 1 91 ? -1.340 -2.048 1.751 1.00 96.44 91 PHE A C 1
ATOM 693 O O . PHE A 1 91 ? -0.596 -2.523 0.887 1.00 96.44 91 PHE A O 1
ATOM 700 N N . ASP A 1 92 ? -1.007 -0.951 2.438 1.00 96.81 92 ASP A N 1
ATOM 701 C CA . ASP A 1 92 ? 0.235 -0.215 2.191 1.00 96.81 92 ASP A CA 1
ATOM 702 C C . ASP A 1 92 ? 1.480 -1.083 2.432 1.00 96.81 92 ASP A C 1
ATOM 704 O O . ASP A 1 92 ? 2.438 -1.063 1.652 1.00 96.81 92 ASP A O 1
ATOM 708 N N . THR A 1 93 ? 1.455 -1.892 3.494 1.00 97.88 93 THR A N 1
ATOM 709 C CA . THR A 1 93 ? 2.548 -2.819 3.812 1.00 97.88 93 THR A CA 1
ATOM 710 C C . THR A 1 93 ? 2.638 -3.947 2.796 1.00 97.88 93 THR A C 1
ATOM 712 O O . THR A 1 93 ? 3.741 -4.289 2.377 1.00 97.88 93 THR A O 1
ATOM 715 N N . ALA A 1 94 ? 1.505 -4.517 2.382 1.00 96.31 94 ALA A N 1
ATOM 716 C CA . ALA A 1 94 ? 1.469 -5.586 1.393 1.00 96.31 94 ALA A CA 1
ATOM 717 C C . ALA A 1 94 ? 2.081 -5.116 0.068 1.00 96.31 94 ALA A C 1
ATOM 719 O O . ALA A 1 94 ? 2.906 -5.822 -0.509 1.00 96.31 94 ALA A O 1
ATOM 720 N N . THR A 1 95 ? 1.745 -3.896 -0.349 1.00 93.69 95 THR A N 1
ATOM 721 C CA . THR A 1 95 ? 2.270 -3.259 -1.560 1.00 93.69 95 THR A CA 1
ATOM 722 C C . THR A 1 95 ? 3.777 -3.000 -1.482 1.00 93.69 95 THR A C 1
ATOM 724 O O . THR A 1 95 ? 4.515 -3.353 -2.396 1.00 93.69 95 THR A O 1
ATOM 727 N N . ASN A 1 96 ? 4.258 -2.407 -0.385 1.00 93.81 96 ASN A N 1
ATOM 728 C CA . ASN A 1 96 ? 5.647 -1.935 -0.287 1.00 93.81 96 ASN A CA 1
ATOM 729 C C . ASN A 1 96 ? 6.629 -2.972 0.277 1.00 93.81 96 ASN A C 1
ATOM 731 O O . ASN A 1 96 ? 7.841 -2.831 0.14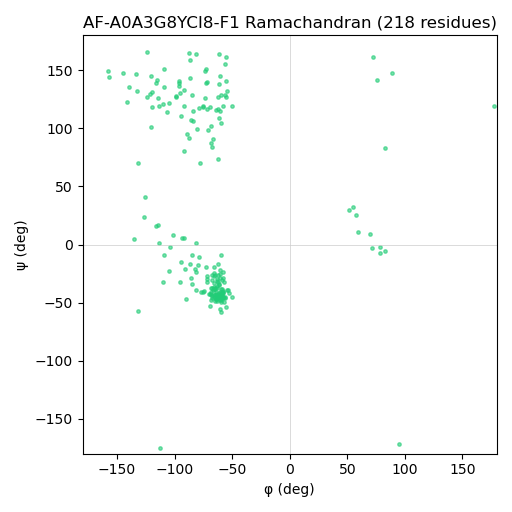1 1.00 93.81 96 ASN A O 1
ATOM 735 N N . SER A 1 97 ? 6.135 -3.974 0.998 1.00 94.81 97 SER A N 1
ATOM 736 C CA . SER A 1 97 ? 6.960 -4.943 1.733 1.00 94.81 97 SER A CA 1
ATOM 737 C C . SER A 1 97 ? 6.499 -6.391 1.554 1.00 94.81 97 SER A C 1
ATOM 739 O O . SER A 1 97 ? 7.077 -7.294 2.160 1.00 94.81 97 SER A O 1
ATOM 741 N N . GLY A 1 98 ? 5.492 -6.620 0.708 1.00 94.88 98 GLY A N 1
ATOM 742 C CA . GLY A 1 98 ? 4.969 -7.935 0.362 1.00 94.88 98 GLY A CA 1
ATOM 743 C C . GLY A 1 98 ? 3.854 -8.423 1.290 1.00 94.88 98 GLY A C 1
ATOM 744 O O . GLY A 1 98 ? 3.847 -8.176 2.498 1.00 94.88 98 GLY A O 1
ATOM 745 N N . VAL A 1 99 ? 2.924 -9.192 0.714 1.00 94.56 99 VAL A N 1
ATOM 746 C CA . VAL A 1 99 ? 1.753 -9.763 1.407 1.00 94.56 99 VAL A CA 1
ATOM 747 C C . VAL A 1 99 ? 2.150 -10.605 2.621 1.00 94.56 99 VAL A C 1
ATOM 749 O O . VAL A 1 99 ? 1.584 -10.437 3.695 1.00 94.56 99 VAL A O 1
ATOM 752 N N . SER A 1 100 ? 3.150 -11.483 2.483 1.00 96.50 100 SER A N 1
ATOM 753 C CA . SER A 1 100 ? 3.589 -12.359 3.582 1.00 96.50 100 SER A CA 1
ATOM 754 C C . SER A 1 100 ? 4.026 -11.554 4.808 1.00 96.50 100 SER A C 1
ATOM 756 O O . SER A 1 100 ? 3.666 -11.889 5.936 1.00 96.50 100 SER A O 1
ATOM 758 N N . ARG A 1 101 ? 4.731 -10.439 4.589 1.00 97.94 101 ARG A N 1
ATOM 759 C CA . ARG A 1 101 ? 5.169 -9.574 5.679 1.00 97.94 101 ARG A CA 1
ATOM 760 C C . ARG A 1 101 ? 4.005 -8.839 6.334 1.00 97.94 101 ARG A C 1
ATOM 762 O O . ARG A 1 101 ? 3.945 -8.787 7.559 1.00 97.94 101 ARG A O 1
ATOM 769 N N . ALA A 1 102 ? 3.075 -8.326 5.530 1.00 97.81 102 ALA A N 1
ATOM 770 C CA . ALA A 1 102 ? 1.864 -7.688 6.035 1.00 97.81 102 ALA A CA 1
ATOM 771 C C . ALA A 1 102 ? 1.047 -8.647 6.918 1.00 97.81 102 ALA A C 1
ATOM 773 O O . ALA A 1 102 ? 0.688 -8.305 8.045 1.00 97.81 102 ALA A O 1
ATOM 774 N N . LEU A 1 103 ? 0.846 -9.888 6.462 1.00 96.44 103 LEU A N 1
ATOM 775 C CA . LEU A 1 103 ? 0.168 -10.928 7.237 1.00 96.44 103 LEU A CA 1
ATOM 776 C C . LEU A 1 103 ? 0.933 -11.300 8.517 1.00 96.44 103 LEU A C 1
ATOM 778 O O . LEU A 1 103 ? 0.315 -11.501 9.559 1.00 96.44 103 LEU A O 1
ATOM 782 N N . GLY A 1 104 ? 2.269 -11.331 8.474 1.00 97.06 104 GLY A N 1
ATOM 783 C CA . GLY A 1 104 ? 3.108 -11.589 9.648 1.00 97.06 104 GLY A CA 1
ATOM 784 C C . GLY A 1 104 ? 2.975 -10.533 10.753 1.00 97.06 104 GLY A C 1
ATOM 785 O O . GLY A 1 104 ? 2.993 -10.875 11.935 1.00 97.06 104 GLY A O 1
ATOM 786 N N . PHE A 1 105 ? 2.798 -9.257 10.401 1.00 98.00 105 PHE A N 1
ATOM 787 C CA . PHE A 1 105 ? 2.479 -8.207 11.379 1.00 98.00 105 PHE A CA 1
ATOM 788 C C . PHE A 1 105 ? 1.021 -8.291 11.845 1.00 98.00 105 PHE A C 1
ATOM 790 O O . PHE A 1 105 ? 0.742 -8.171 13.037 1.00 98.00 105 PHE A O 1
ATOM 797 N N . LEU A 1 106 ? 0.095 -8.575 10.926 1.00 96.44 106 LEU A N 1
ATOM 798 C CA . LEU A 1 106 ? -1.337 -8.699 11.208 1.00 96.44 106 LEU A CA 1
ATOM 799 C C . LEU A 1 106 ? -1.674 -9.899 12.116 1.00 96.44 106 LEU A C 1
ATOM 801 O O . LEU A 1 106 ? -2.708 -9.904 12.791 1.00 96.44 106 LEU A O 1
ATOM 805 N N . ALA A 1 107 ? -0.827 -10.928 12.130 1.00 96.75 107 ALA A N 1
ATOM 806 C CA . ALA A 1 107 ? -0.917 -12.050 13.061 1.00 96.75 107 ALA A CA 1
ATOM 807 C C . ALA A 1 107 ? -0.527 -11.654 14.496 1.00 96.75 107 ALA A C 1
ATOM 809 O O . ALA A 1 107 ? -1.020 -12.252 15.448 1.00 96.75 107 ALA A O 1
ATOM 810 N N . GLN A 1 108 ? 0.326 -10.638 14.663 1.00 96.88 108 GLN A N 1
ATOM 811 C CA . GLN A 1 108 ? 0.780 -10.171 15.977 1.00 96.88 108 GLN A CA 1
ATOM 812 C C . GLN A 1 108 ? -0.177 -9.161 16.608 1.00 96.88 108 GLN A C 1
ATOM 814 O O . GLN A 1 108 ? -0.235 -9.044 17.831 1.00 96.88 108 GLN A O 1
ATOM 819 N N . THR A 1 109 ? -0.902 -8.387 15.797 1.00 97.81 109 THR A N 1
ATOM 820 C CA . THR A 1 109 ? -1.839 -7.388 16.309 1.00 97.81 109 THR A CA 1
ATOM 821 C C . THR A 1 109 ? -2.914 -7.013 15.292 1.00 97.81 109 THR A C 1
ATOM 823 O O . THR A 1 109 ? -2.683 -7.020 14.083 1.00 97.81 109 THR A O 1
ATOM 826 N N . LYS A 1 110 ? -4.098 -6.660 15.806 1.00 95.19 110 LYS A N 1
ATOM 827 C CA . LYS A 1 110 ? -5.183 -6.007 15.056 1.00 95.19 110 LYS A CA 1
ATOM 828 C C . LYS A 1 110 ? -5.293 -4.510 15.366 1.00 95.19 110 LYS A C 1
ATOM 830 O O . LYS A 1 110 ? -6.126 -3.831 14.778 1.00 95.19 110 LYS A O 1
ATOM 835 N N . ASP A 1 111 ? -4.466 -3.998 16.274 1.00 97.69 111 ASP A N 1
ATOM 836 C CA . ASP A 1 111 ? -4.364 -2.565 16.525 1.00 97.69 111 ASP A CA 1
ATOM 837 C C . ASP A 1 111 ? -3.503 -1.931 15.427 1.00 97.69 111 ASP A C 1
ATOM 839 O O . ASP A 1 111 ? -2.335 -2.285 15.252 1.00 97.69 111 ASP A O 1
ATOM 843 N N . TRP A 1 112 ? -4.086 -1.020 14.648 1.00 97.62 112 TRP A N 1
ATOM 844 C CA . TRP A 1 112 ? -3.408 -0.421 13.496 1.00 97.62 112 TRP A CA 1
ATOM 845 C C . TRP A 1 112 ? -2.209 0.452 13.914 1.00 97.62 112 TRP A C 1
ATOM 847 O O . TRP A 1 112 ? -1.250 0.571 13.150 1.00 97.62 112 TRP A O 1
ATOM 857 N N . GLY A 1 113 ? -2.219 1.021 15.126 1.00 98.25 113 GLY A N 1
ATOM 858 C CA . GLY A 1 113 ? -1.116 1.819 15.663 1.00 98.25 113 GLY A CA 1
ATOM 859 C C . GLY A 1 113 ? 0.101 0.950 15.969 1.00 98.25 113 GLY A C 1
ATOM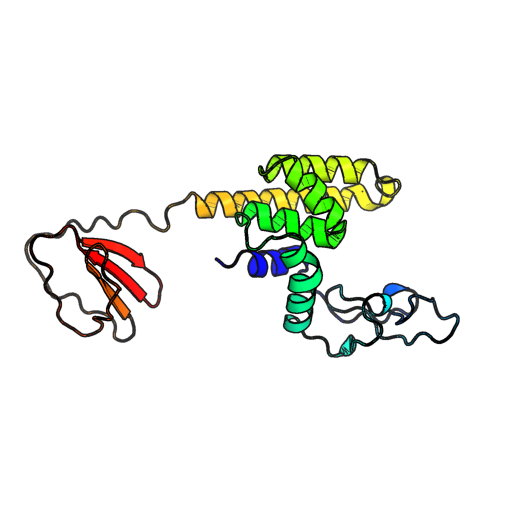 860 O O . GLY A 1 113 ? 1.184 1.180 15.429 1.00 98.25 113 GLY A O 1
ATOM 861 N N . ARG A 1 114 ? -0.104 -0.121 16.741 1.00 98.50 114 ARG A N 1
ATOM 862 C CA . ARG A 1 114 ? 0.921 -1.131 17.036 1.00 98.50 114 ARG A CA 1
ATOM 863 C C . ARG A 1 114 ? 1.402 -1.838 15.771 1.00 98.50 114 ARG A C 1
ATOM 865 O O . ARG A 1 114 ? 2.580 -2.169 15.660 1.00 98.50 114 ARG A O 1
ATOM 872 N N . TYR A 1 115 ? 0.516 -2.054 14.800 1.00 98.62 115 TYR A N 1
ATOM 873 C CA . TYR A 1 115 ? 0.886 -2.594 13.494 1.00 98.62 115 TYR A CA 1
ATOM 874 C C . TYR A 1 115 ? 1.908 -1.689 12.781 1.00 98.62 115 TYR A C 1
ATOM 876 O O . TYR A 1 115 ? 2.922 -2.172 12.271 1.00 98.62 115 TYR A O 1
ATOM 884 N N . LEU A 1 116 ? 1.680 -0.370 12.768 1.00 98.50 116 LEU A N 1
ATOM 885 C CA . LEU A 1 116 ? 2.623 0.587 12.183 1.00 98.50 116 LEU A CA 1
ATOM 886 C C . LEU A 1 116 ? 3.948 0.653 12.953 1.00 98.50 116 LEU A C 1
ATOM 888 O O . LEU A 1 116 ? 4.992 0.810 12.320 1.00 98.50 116 LEU A O 1
ATOM 892 N N . ASP A 1 117 ? 3.935 0.469 14.275 1.00 98.56 117 ASP A N 1
ATOM 893 C CA . ASP A 1 117 ? 5.166 0.387 15.074 1.00 98.56 117 ASP A CA 1
ATOM 894 C C . ASP A 1 117 ? 6.019 -0.825 14.667 1.00 98.56 117 ASP A C 1
ATOM 896 O O . ASP A 1 117 ? 7.213 -0.678 14.399 1.00 98.56 117 ASP A O 1
ATOM 900 N N . LEU A 1 118 ? 5.404 -2.010 14.533 1.00 98.56 118 LEU A N 1
ATOM 901 C CA . LEU A 1 118 ? 6.082 -3.224 14.050 1.00 98.56 118 LEU A CA 1
ATOM 902 C C . LEU A 1 118 ? 6.675 -3.017 12.654 1.00 98.56 118 LEU A C 1
ATOM 904 O O . LEU A 1 118 ? 7.804 -3.428 12.364 1.00 98.56 118 LEU A O 1
ATOM 908 N N . ARG A 1 119 ? 5.923 -2.345 11.780 1.00 98.25 119 ARG A N 1
ATOM 909 C CA . ARG A 1 119 ? 6.396 -2.017 10.440 1.00 98.25 119 ARG A CA 1
ATOM 910 C C . ARG A 1 119 ? 7.595 -1.073 10.479 1.00 98.25 119 ARG A C 1
ATOM 912 O O . ARG A 1 119 ? 8.568 -1.326 9.772 1.00 98.25 119 ARG A O 1
ATOM 919 N N . LEU A 1 120 ? 7.547 -0.004 11.270 1.00 98.25 120 LEU A N 1
ATOM 920 C CA . LEU A 1 120 ? 8.643 0.961 11.356 1.00 98.25 120 LEU A CA 1
ATOM 921 C C . LEU A 1 120 ? 9.915 0.317 11.918 1.00 98.25 120 LEU A C 1
ATOM 923 O O . LEU A 1 120 ? 10.990 0.534 11.363 1.00 98.25 120 LEU A O 1
ATOM 927 N N . GLN A 1 121 ? 9.790 -0.534 12.940 1.00 98.44 121 GLN A N 1
ATOM 928 C CA . GLN A 1 121 ? 10.909 -1.313 13.482 1.00 98.44 121 GLN A CA 1
ATOM 929 C C . GLN A 1 121 ? 11.555 -2.205 12.419 1.00 98.44 121 GLN A C 1
ATOM 931 O O . GLN A 1 121 ? 12.778 -2.281 12.322 1.00 98.44 121 GLN A O 1
ATOM 936 N N . PHE A 1 122 ? 10.747 -2.852 11.575 1.00 98.12 122 PHE A N 1
ATOM 937 C CA . PHE A 1 122 ? 11.284 -3.591 10.439 1.00 98.12 122 PHE A CA 1
ATOM 938 C C . PHE A 1 122 ? 12.012 -2.680 9.449 1.00 98.12 122 PHE A C 1
ATOM 940 O O . PHE A 1 122 ? 13.118 -3.000 9.032 1.00 98.12 122 PHE A O 1
ATOM 947 N N . LEU A 1 123 ? 11.407 -1.561 9.052 1.00 97.75 123 LEU A N 1
ATOM 948 C CA . LEU A 1 123 ? 12.033 -0.664 8.081 1.00 97.75 123 LEU A CA 1
ATOM 949 C C . LEU A 1 123 ?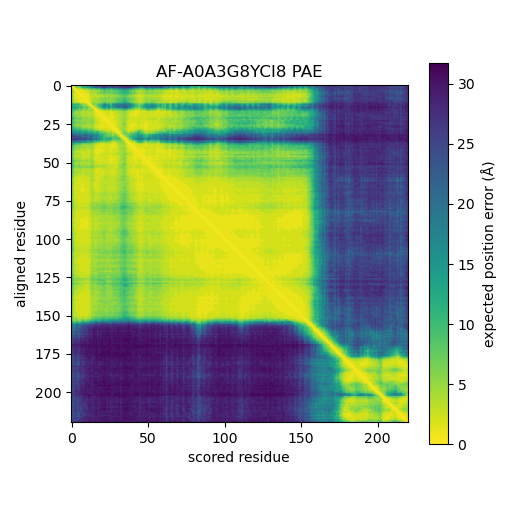 13.389 -0.162 8.601 1.00 97.75 123 LEU A C 1
ATOM 951 O O . LEU A 1 123 ? 14.352 -0.119 7.838 1.00 97.75 123 LEU A O 1
ATOM 955 N N . GLN A 1 124 ? 13.486 0.120 9.903 1.00 98.06 124 GLN A N 1
ATOM 956 C CA . GLN A 1 124 ? 14.721 0.509 10.590 1.00 98.06 124 GLN A CA 1
ATOM 957 C C . GLN A 1 124 ? 15.817 -0.563 10.570 1.00 98.06 124 GLN A C 1
ATOM 959 O O . GLN A 1 124 ? 16.995 -0.213 10.635 1.00 98.06 124 GLN A O 1
ATOM 964 N N . SER A 1 125 ? 15.465 -1.847 10.455 1.00 97.88 125 SER A N 1
ATOM 965 C CA . SER A 1 125 ? 16.447 -2.935 10.396 1.00 97.88 125 SER A CA 1
ATOM 966 C C . SER A 1 125 ? 17.001 -3.193 8.992 1.00 97.88 125 SER A C 1
ATOM 968 O O . SER A 1 125 ? 17.962 -3.948 8.838 1.00 97.88 125 SER A O 1
ATOM 970 N N . LEU A 1 126 ? 16.437 -2.561 7.956 1.00 96.62 126 LEU A N 1
ATOM 971 C CA . LEU A 1 126 ? 16.915 -2.704 6.584 1.00 96.62 126 LEU A CA 1
ATOM 972 C C . LEU A 1 126 ? 18.247 -1.974 6.378 1.00 96.62 126 LEU A C 1
ATOM 974 O O . LEU A 1 126 ? 18.424 -0.827 6.783 1.00 96.62 126 LEU A O 1
ATOM 978 N N . SER A 1 127 ? 19.172 -2.594 5.643 1.00 96.19 127 SER A N 1
ATOM 979 C CA . SER A 1 127 ? 20.475 -1.993 5.313 1.00 96.19 127 SER A CA 1
ATOM 980 C C . SER A 1 127 ? 20.352 -0.666 4.551 1.00 96.19 127 SER A C 1
ATOM 982 O O . SER A 1 127 ? 21.174 0.235 4.721 1.00 96.19 127 SER A O 1
ATOM 984 N N . SER A 1 128 ? 19.293 -0.511 3.754 1.00 93.56 128 SER A N 1
ATOM 985 C CA . SER A 1 128 ? 18.992 0.701 2.991 1.00 93.56 128 SER A CA 1
ATOM 986 C C . SER A 1 128 ? 18.303 1.804 3.810 1.00 93.56 128 SER A C 1
ATOM 988 O O . SER A 1 128 ? 18.026 2.878 3.271 1.00 93.56 128 SER A O 1
ATOM 990 N N . TRP A 1 129 ? 18.065 1.589 5.112 1.00 94.69 129 TRP A N 1
ATOM 991 C CA . TRP A 1 129 ? 17.496 2.590 6.022 1.00 94.69 129 TRP A CA 1
ATOM 992 C C . TRP A 1 129 ? 18.277 3.908 6.008 1.00 94.69 129 TRP A C 1
ATOM 994 O O . TRP A 1 129 ? 17.680 4.982 6.000 1.00 94.69 129 TRP A O 1
ATOM 1004 N N . LYS A 1 130 ? 19.614 3.847 5.928 1.00 95.00 130 LYS A N 1
ATOM 1005 C CA . LYS A 1 130 ? 20.472 5.045 5.876 1.00 95.00 130 LYS A CA 1
ATOM 1006 C C . LYS A 1 130 ? 20.127 5.974 4.706 1.00 95.00 130 LYS A C 1
ATOM 1008 O O . LYS A 1 130 ? 20.258 7.187 4.836 1.00 95.00 130 LYS A O 1
ATOM 1013 N N . THR A 1 131 ? 19.670 5.408 3.590 1.00 92.62 131 THR A N 1
ATOM 1014 C CA . THR A 1 131 ? 19.345 6.148 2.366 1.00 92.62 131 THR A CA 1
ATOM 1015 C C . THR A 1 131 ? 17.888 6.607 2.356 1.00 92.62 131 THR A C 1
ATOM 1017 O O . THR A 1 131 ? 17.612 7.769 2.069 1.00 92.62 131 THR A O 1
ATOM 1020 N N . PHE A 1 132 ? 16.949 5.717 2.697 1.00 92.62 132 PHE A N 1
ATOM 1021 C CA . PHE A 1 132 ? 15.512 5.952 2.486 1.00 92.62 132 PHE A CA 1
ATOM 1022 C C . PHE A 1 132 ? 14.703 6.189 3.767 1.00 92.62 132 PHE A C 1
ATOM 1024 O O . PHE A 1 132 ? 13.545 6.600 3.690 1.00 92.62 132 PHE A O 1
ATOM 1031 N N . GLY A 1 133 ? 15.299 5.985 4.945 1.00 92.81 133 GLY A N 1
ATOM 1032 C CA . GLY A 1 133 ? 14.597 5.947 6.229 1.00 92.81 133 GLY A CA 1
ATOM 1033 C C . GLY A 1 133 ? 13.757 7.189 6.517 1.00 92.81 133 GLY A C 1
ATOM 1034 O O . GLY A 1 133 ? 12.621 7.061 6.951 1.00 92.81 133 GLY A O 1
ATOM 1035 N N . ARG A 1 134 ? 14.242 8.391 6.169 1.00 95.50 134 ARG A N 1
ATOM 1036 C CA . ARG A 1 134 ? 13.459 9.635 6.323 1.00 95.50 134 ARG A CA 1
ATOM 1037 C C . ARG A 1 134 ? 12.141 9.606 5.543 1.00 95.50 134 ARG A C 1
ATOM 1039 O O . ARG A 1 134 ? 11.110 10.017 6.068 1.00 95.50 134 ARG A O 1
ATOM 1046 N N . GLY A 1 135 ? 12.174 9.125 4.299 1.00 93.25 135 GLY A N 1
ATOM 1047 C CA . GLY A 1 135 ? 10.982 9.017 3.456 1.00 93.25 135 GLY A CA 1
ATOM 1048 C C . GLY A 1 135 ? 10.017 7.957 3.980 1.00 93.25 135 GLY A C 1
ATOM 1049 O O . GLY A 1 135 ? 8.811 8.184 4.037 1.00 93.25 135 GLY A O 1
ATOM 1050 N N . TRP A 1 136 ? 10.553 6.826 4.434 1.00 96.12 136 TRP A N 1
ATOM 1051 C CA . TRP A 1 136 ? 9.759 5.752 5.020 1.00 96.12 136 TRP A CA 1
ATOM 1052 C C . TRP A 1 136 ? 9.092 6.148 6.341 1.00 96.12 136 TRP A C 1
ATOM 1054 O O . TRP A 1 136 ? 7.903 5.881 6.500 1.00 96.12 136 TRP A O 1
ATOM 1064 N N . THR A 1 137 ? 9.801 6.839 7.243 1.00 96.62 137 THR A N 1
ATOM 1065 C CA . THR A 1 137 ? 9.213 7.401 8.471 1.00 96.62 137 THR A CA 1
ATOM 1066 C C . THR A 1 137 ? 8.063 8.338 8.129 1.00 96.62 137 THR A C 1
ATOM 1068 O O . THR A 1 137 ? 6.955 8.144 8.617 1.00 96.62 137 THR A O 1
ATOM 1071 N N . ARG A 1 138 ? 8.283 9.282 7.202 1.00 93.81 138 ARG A N 1
ATOM 1072 C CA . ARG A 1 138 ? 7.236 10.220 6.779 1.00 93.81 138 ARG A CA 1
ATOM 1073 C C . ARG A 1 138 ? 6.001 9.500 6.234 1.00 93.81 138 ARG A C 1
ATOM 1075 O O . ARG A 1 138 ? 4.888 9.895 6.559 1.00 93.81 138 ARG A O 1
ATOM 1082 N N . ARG A 1 139 ? 6.178 8.434 5.443 1.00 94.44 139 ARG A N 1
ATOM 1083 C CA . ARG A 1 139 ? 5.057 7.624 4.937 1.00 94.44 139 ARG A CA 1
ATOM 1084 C C . ARG A 1 139 ? 4.287 6.943 6.072 1.00 94.44 139 ARG A C 1
ATOM 1086 O O . ARG A 1 139 ? 3.061 6.966 6.062 1.00 94.44 139 ARG A O 1
ATOM 1093 N N . VAL A 1 140 ? 4.984 6.358 7.049 1.00 95.81 140 VAL A N 1
ATOM 1094 C CA . VAL A 1 140 ? 4.348 5.740 8.227 1.00 95.81 140 VAL A CA 1
ATOM 1095 C C . VAL A 1 140 ? 3.567 6.774 9.040 1.00 95.81 140 VAL A C 1
ATOM 1097 O O . VAL A 1 140 ? 2.437 6.494 9.437 1.00 95.81 140 VAL A O 1
ATOM 1100 N N . ASP A 1 141 ? 4.112 7.975 9.225 1.00 95.69 141 ASP A N 1
ATOM 1101 C CA . ASP A 1 141 ? 3.425 9.062 9.929 1.00 95.69 141 ASP A CA 1
ATOM 1102 C C . ASP A 1 141 ? 2.167 9.519 9.180 1.00 95.69 141 ASP A C 1
ATOM 1104 O O . ASP A 1 141 ? 1.108 9.663 9.790 1.00 95.69 141 ASP A O 1
ATOM 1108 N N . THR A 1 142 ? 2.233 9.660 7.850 1.00 93.94 142 THR A N 1
ATOM 1109 C CA . THR A 1 142 ? 1.053 9.957 7.021 1.00 93.94 142 THR A CA 1
ATOM 1110 C C . THR A 1 142 ? -0.038 8.899 7.190 1.00 93.94 142 THR A C 1
ATOM 1112 O O . THR A 1 142 ? -1.202 9.245 7.392 1.00 93.94 142 THR A O 1
ATOM 1115 N N . LEU A 1 143 ? 0.322 7.612 7.175 1.00 95.50 143 LEU A N 1
ATOM 1116 C CA . LEU A 1 143 ? -0.636 6.524 7.392 1.00 95.50 143 LEU A CA 1
ATOM 1117 C C . LEU A 1 143 ? -1.228 6.553 8.801 1.00 95.50 143 LEU A C 1
ATOM 1119 O O . LEU A 1 143 ? -2.421 6.310 8.953 1.00 95.50 143 LEU A O 1
ATOM 1123 N N . ARG A 1 144 ? -0.427 6.884 9.821 1.00 97.44 144 ARG A N 1
ATOM 1124 C CA . ARG A 1 144 ? -0.904 7.043 11.202 1.00 97.44 144 ARG A CA 1
ATOM 1125 C C . ARG A 1 144 ? -1.949 8.152 11.287 1.00 97.44 144 ARG A C 1
ATOM 1127 O O . ARG A 1 144 ? -3.017 7.934 11.854 1.00 97.44 144 ARG A O 1
ATOM 1134 N N . THR A 1 145 ? -1.675 9.316 10.695 1.00 95.50 145 THR A N 1
ATOM 1135 C CA . THR A 1 145 ? -2.637 10.425 10.635 1.00 95.50 145 THR A CA 1
ATOM 1136 C C . THR A 1 145 ? -3.921 10.006 9.926 1.00 95.50 145 THR A C 1
ATOM 1138 O O . THR A 1 145 ? -5.010 10.256 10.440 1.00 95.50 145 THR A O 1
ATOM 1141 N N . GLN A 1 146 ? -3.811 9.328 8.783 1.00 92.62 146 GLN A N 1
ATOM 1142 C CA . GLN A 1 146 ? -4.973 8.922 8.001 1.00 92.62 146 GLN A CA 1
ATOM 1143 C C . GLN A 1 146 ? -5.824 7.858 8.704 1.00 92.62 146 GLN A C 1
ATOM 1145 O O . GLN A 1 146 ? -7.045 7.992 8.779 1.00 92.62 146 GLN A O 1
ATOM 1150 N N . ALA A 1 147 ? -5.188 6.822 9.252 1.00 94.06 147 ALA A N 1
ATOM 1151 C CA . ALA A 1 147 ? -5.855 5.766 10.003 1.00 94.06 147 ALA A CA 1
ATOM 1152 C C . ALA A 1 147 ? -6.586 6.341 11.225 1.00 94.06 147 ALA A C 1
ATOM 1154 O O . ALA A 1 147 ? -7.747 6.006 11.461 1.00 94.06 147 ALA A O 1
ATOM 1155 N N . GLN A 1 148 ? -5.959 7.281 11.941 1.00 95.25 148 GLN A N 1
ATOM 1156 C CA . GLN A 1 148 ? -6.601 7.987 13.048 1.00 95.25 148 GLN A CA 1
ATOM 1157 C C . GLN A 1 148 ? -7.806 8.815 12.585 1.00 95.25 148 GLN A C 1
ATOM 1159 O O . GLN A 1 148 ? -8.848 8.795 13.237 1.00 95.25 148 GLN A O 1
ATOM 1164 N N . GLN A 1 149 ? -7.694 9.539 11.466 1.00 91.62 149 GLN A N 1
ATOM 1165 C CA . GLN A 1 149 ? -8.815 10.296 10.901 1.00 91.62 149 GLN A CA 1
ATOM 1166 C C . GLN A 1 149 ? -9.991 9.380 10.555 1.00 91.62 149 GLN A C 1
ATOM 1168 O O . GLN A 1 149 ? -11.125 9.696 10.905 1.00 91.62 149 GLN A O 1
ATOM 1173 N N . TRP A 1 150 ? -9.729 8.235 9.925 1.00 88.75 150 TRP A N 1
ATOM 1174 C CA . TRP A 1 150 ? -10.759 7.252 9.587 1.00 88.75 150 TRP A CA 1
ATOM 1175 C C . TRP A 1 150 ? -11.376 6.607 10.825 1.00 88.75 150 TRP A C 1
ATOM 1177 O O . TRP A 1 150 ? -12.593 6.444 10.884 1.00 88.75 150 TRP A O 1
ATOM 1187 N N . GLN A 1 151 ? -10.571 6.303 11.846 1.00 90.38 151 GLN A N 1
ATOM 1188 C CA . GLN A 1 151 ? -11.087 5.811 13.121 1.00 90.38 151 GLN A CA 1
ATOM 1189 C C . GLN A 1 151 ? -11.993 6.851 13.790 1.00 90.38 151 GLN A C 1
ATOM 1191 O O . GLN A 1 151 ? -13.077 6.512 14.255 1.00 90.38 151 GLN A O 1
ATOM 1196 N N . ASN A 1 152 ? -11.589 8.122 13.799 1.00 87.19 152 ASN A N 1
ATOM 1197 C CA . ASN A 1 152 ? -12.379 9.209 14.375 1.00 87.19 152 ASN A CA 1
ATOM 1198 C C . ASN A 1 152 ? -13.664 9.471 13.580 1.00 87.19 152 ASN A C 1
ATOM 1200 O O . ASN A 1 152 ? -14.696 9.775 14.172 1.00 87.19 152 ASN A O 1
ATOM 1204 N N . ALA A 1 153 ? -13.611 9.360 12.251 1.00 80.06 153 ALA A N 1
ATOM 1205 C CA . ALA A 1 153 ? -14.779 9.480 11.387 1.00 80.06 153 ALA A CA 1
ATOM 1206 C C . ALA A 1 153 ? -15.776 8.336 11.618 1.00 80.06 153 ALA A C 1
ATOM 1208 O O . ALA A 1 153 ? -16.972 8.589 11.651 1.00 80.06 153 ALA A O 1
ATOM 1209 N N . ALA A 1 154 ? -15.292 7.111 11.850 1.00 74.00 154 ALA A N 1
ATOM 1210 C CA . ALA A 1 154 ? -16.137 5.973 12.210 1.00 74.00 154 ALA A CA 1
ATOM 121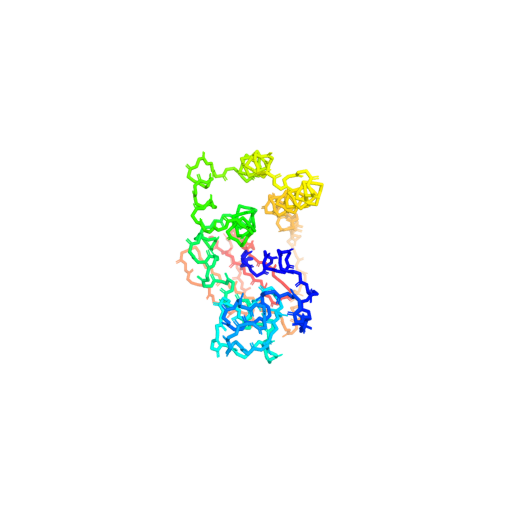1 C C . ALA A 1 154 ? -16.698 6.063 13.644 1.00 74.00 154 ALA A C 1
ATOM 1213 O O . ALA A 1 154 ? -17.774 5.540 13.915 1.00 74.00 154 ALA A O 1
ATOM 1214 N N . ALA A 1 155 ? -15.976 6.712 14.564 1.00 62.34 155 ALA A N 1
ATOM 1215 C CA . ALA A 1 155 ? -16.399 6.905 15.953 1.00 62.34 155 ALA A CA 1
ATOM 1216 C C . ALA A 1 155 ? -17.364 8.088 16.143 1.00 62.34 155 ALA A C 1
ATOM 1218 O O . ALA A 1 155 ? -18.084 8.141 17.140 1.00 62.34 155 ALA A O 1
ATOM 1219 N N . LYS A 1 156 ? -17.391 9.046 15.209 1.00 44.94 156 LYS A N 1
ATOM 1220 C CA . LYS A 1 156 ? -18.433 10.073 15.170 1.00 44.94 156 LYS A CA 1
ATOM 1221 C C . LYS A 1 156 ? -19.716 9.431 14.632 1.00 44.94 156 LYS A C 1
ATOM 1223 O O . LYS A 1 156 ? -19.700 8.989 13.485 1.00 44.94 156 LYS A O 1
ATOM 1228 N N . PRO A 1 157 ? -20.832 9.399 15.388 1.00 43.44 157 PRO A N 1
ATOM 1229 C CA . PRO A 1 157 ? -22.119 9.113 14.774 1.00 43.44 157 PRO A CA 1
ATOM 1230 C C . PRO A 1 157 ? -22.325 10.128 13.647 1.00 43.44 157 PRO A C 1
ATOM 1232 O O . PRO A 1 157 ? -22.140 11.334 13.830 1.00 43.44 157 PRO A O 1
ATOM 1235 N N . THR A 1 158 ? -22.609 9.623 12.452 1.00 40.00 158 THR A N 1
ATOM 1236 C CA . THR A 1 158 ? -22.976 10.435 11.296 1.00 40.00 158 THR A CA 1
ATOM 1237 C C . THR A 1 158 ? -24.234 11.224 11.659 1.00 40.00 158 THR A C 1
ATOM 1239 O O . THR A 1 158 ? -25.320 10.656 11.721 1.00 40.00 158 THR A O 1
ATOM 1242 N N . SER A 1 159 ? -24.032 12.519 11.919 1.00 37.19 159 SER A N 1
ATOM 1243 C CA . SER A 1 159 ? -24.981 13.530 12.415 1.00 37.19 159 SER A CA 1
ATOM 1244 C C . SER A 1 159 ? -25.328 13.455 13.915 1.00 37.19 159 SER A C 1
ATOM 1246 O O . SER A 1 159 ? -25.490 12.365 14.467 1.00 37.19 159 SER A O 1
ATOM 1248 N N . PRO A 1 160 ? -25.475 14.609 14.608 1.00 35.38 160 PRO A N 1
ATOM 1249 C CA . PRO A 1 160 ? -26.212 14.636 15.871 1.00 35.38 160 PRO A CA 1
ATOM 1250 C C . PRO A 1 160 ? -27.630 14.084 15.633 1.00 35.38 160 PRO A C 1
ATOM 1252 O O . PRO A 1 160 ? -28.119 14.177 14.501 1.00 35.38 160 PRO A O 1
ATOM 1255 N N . PRO A 1 161 ? -28.316 13.540 16.658 1.00 35.50 161 PRO A N 1
ATOM 1256 C CA . PRO A 1 161 ? -29.751 13.318 16.558 1.00 35.50 161 PRO A CA 1
ATOM 1257 C C . PRO A 1 161 ? -30.367 14.630 16.076 1.00 35.50 161 PRO A C 1
ATOM 1259 O O . PRO A 1 161 ? -30.189 15.663 16.725 1.00 35.50 161 PRO A O 1
ATOM 1262 N N . ILE A 1 162 ? -31.032 14.622 14.921 1.00 32.72 162 ILE A N 1
ATOM 1263 C CA . ILE A 1 162 ? -31.977 15.694 14.636 1.00 32.72 162 ILE A CA 1
ATOM 1264 C C . ILE A 1 162 ? -33.010 15.552 15.751 1.00 32.72 162 ILE A C 1
ATOM 1266 O O . ILE A 1 162 ? -33.733 14.555 15.789 1.00 32.72 162 ILE A O 1
ATOM 1270 N N . ASP A 1 163 ? -33.018 16.488 16.699 1.00 34.28 163 ASP A N 1
ATOM 1271 C CA . ASP A 1 163 ? -34.100 16.604 17.668 1.00 34.28 163 ASP A CA 1
ATOM 1272 C C . ASP A 1 163 ? -35.344 17.044 16.896 1.00 34.28 163 ASP A C 1
ATOM 1274 O O . ASP A 1 163 ? -35.637 18.227 16.746 1.00 34.28 163 ASP A O 1
ATOM 1278 N N . VAL A 1 164 ? -36.046 16.074 16.314 1.00 31.67 164 VAL A N 1
ATOM 1279 C CA . VAL A 1 164 ? -37.421 16.255 15.863 1.00 31.67 164 VAL A CA 1
ATOM 1280 C C . VAL A 1 164 ? -38.318 16.182 17.092 1.00 31.67 164 VAL A C 1
ATOM 1282 O O . VAL A 1 164 ? -39.080 15.236 17.292 1.00 31.67 164 VAL A O 1
ATOM 1285 N N . SER A 1 165 ? -38.241 17.208 17.935 1.00 30.73 165 SER A N 1
ATOM 1286 C CA . SER A 1 165 ? -39.342 17.556 18.817 1.00 30.73 165 SER A CA 1
ATOM 1287 C C . SER A 1 165 ? -40.473 18.070 17.922 1.00 30.73 165 SER A C 1
ATOM 1289 O O . SER A 1 165 ? -40.571 19.250 17.599 1.00 30.73 165 SER A O 1
ATOM 1291 N N . PHE A 1 166 ? -41.307 17.147 17.438 1.00 33.88 166 PHE A N 1
ATOM 1292 C CA . PHE A 1 166 ? -42.545 17.494 16.752 1.00 33.88 166 PHE A CA 1
ATOM 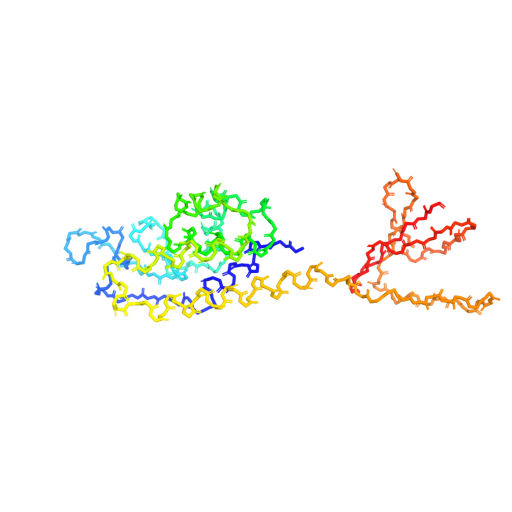1293 C C . PHE A 1 166 ? -43.442 18.241 17.747 1.00 33.88 166 PHE A C 1
ATOM 1295 O O . PHE A 1 166 ? -43.878 17.629 18.728 1.00 33.88 166 PHE A O 1
ATOM 1302 N N . PRO A 1 167 ? -43.798 19.520 17.529 1.00 36.06 167 PRO A N 1
ATOM 1303 C CA . PRO A 1 167 ? -45.045 19.990 18.093 1.00 36.06 167 PRO A CA 1
ATOM 1304 C C . PRO A 1 167 ? -46.151 19.116 17.493 1.00 36.06 167 PRO A C 1
ATOM 1306 O O . PRO A 1 167 ? -46.217 18.913 16.279 1.00 36.06 167 PRO A O 1
ATOM 1309 N N . LEU A 1 168 ? -46.999 18.557 18.357 1.00 38.56 168 LEU A N 1
ATOM 1310 C CA . LEU A 1 168 ? -48.267 17.927 17.991 1.00 38.56 168 LEU A CA 1
ATOM 1311 C C . LEU A 1 168 ? -49.172 18.994 17.357 1.00 38.56 168 LEU A C 1
ATOM 1313 O O . LEU A 1 168 ? -50.056 19.518 18.018 1.00 38.56 168 LEU A O 1
ATOM 1317 N N . THR A 1 169 ? -48.884 19.404 16.123 1.00 40.44 169 THR A N 1
ATOM 1318 C CA . THR A 1 169 ? -49.772 20.029 15.129 1.00 40.44 169 THR A CA 1
ATOM 1319 C C . THR A 1 169 ? -48.938 20.380 13.881 1.00 40.44 169 THR A C 1
ATOM 1321 O O . THR A 1 169 ? -47.956 21.110 13.937 1.00 40.44 169 THR A O 1
ATOM 1324 N N . THR A 1 170 ? -49.309 19.783 12.747 1.00 39.97 170 THR A N 1
ATOM 1325 C CA . THR A 1 170 ? -48.626 19.768 11.431 1.00 39.97 170 THR A CA 1
ATOM 1326 C C . THR A 1 170 ? -48.441 21.132 10.744 1.00 39.97 170 THR A C 1
ATOM 1328 O O . THR A 1 170 ? -49.218 22.055 10.982 1.00 39.97 170 THR A O 1
ATOM 1331 N N . PRO A 1 171 ? -47.543 21.195 9.739 1.00 35.16 171 PRO A N 1
ATOM 1332 C CA . PRO A 1 171 ? -47.983 21.175 8.332 1.00 35.16 171 PRO A CA 1
ATOM 1333 C C . PRO A 1 171 ? -47.328 20.038 7.508 1.00 35.16 171 PRO A C 1
ATOM 1335 O O . PRO A 1 171 ? -46.388 19.401 7.986 1.00 35.16 171 PRO A O 1
ATOM 1338 N N . PRO A 1 172 ? -47.839 19.713 6.298 1.00 42.22 172 PRO A N 1
ATOM 1339 C CA . PRO A 1 172 ? -47.326 18.607 5.487 1.00 42.22 172 PRO A CA 1
ATOM 1340 C C . PRO A 1 172 ? -45.864 18.830 5.088 1.00 42.22 172 PRO A C 1
ATOM 1342 O O . PRO A 1 172 ? -45.513 19.857 4.507 1.00 42.22 172 PRO A O 1
ATOM 1345 N N . ILE A 1 173 ? -45.018 17.838 5.368 1.00 40.69 173 ILE A N 1
ATOM 1346 C CA . ILE A 1 173 ? -43.649 17.789 4.855 1.00 40.69 173 ILE A CA 1
ATOM 1347 C C . ILE A 1 173 ? -43.743 17.672 3.332 1.00 40.69 173 ILE A C 1
ATOM 1349 O O . ILE A 1 173 ? -44.261 16.686 2.810 1.00 40.69 173 ILE A O 1
ATOM 1353 N N . THR A 1 174 ? -43.256 18.685 2.618 1.00 39.12 174 THR A N 1
ATOM 1354 C CA . THR A 1 174 ? -43.048 18.582 1.171 1.00 39.12 174 THR A CA 1
ATOM 1355 C C . THR A 1 174 ? -41.695 17.920 0.950 1.00 39.12 174 THR A C 1
ATOM 1357 O O . THR A 1 174 ? -40.655 18.525 1.202 1.00 39.12 174 THR A O 1
ATOM 1360 N N . VAL A 1 175 ? -41.714 16.657 0.526 1.00 44.94 175 VAL A N 1
ATOM 1361 C CA . VAL A 1 175 ? -40.517 15.916 0.107 1.00 44.94 175 VAL A CA 1
ATOM 1362 C C . VAL A 1 175 ? -40.091 16.458 -1.261 1.00 44.94 175 VAL A C 1
ATOM 1364 O O . VAL A 1 175 ? -40.916 16.542 -2.171 1.00 44.94 175 VAL A O 1
ATOM 1367 N N . GLN A 1 176 ? -38.830 16.883 -1.403 1.00 42.19 176 GLN A N 1
ATOM 1368 C CA . GLN A 1 176 ? -38.292 17.299 -2.704 1.00 42.19 176 GLN A CA 1
ATOM 1369 C C . GLN A 1 176 ? -38.336 16.106 -3.676 1.00 42.19 176 GLN A C 1
ATOM 1371 O O . GLN A 1 176 ? -38.041 14.984 -3.275 1.00 42.19 176 GLN A O 1
ATOM 1376 N N . GLN A 1 177 ? -38.734 16.349 -4.929 1.00 46.28 177 GLN A N 1
ATOM 1377 C CA . GLN A 1 177 ? -39.200 15.330 -5.888 1.00 46.28 177 GLN A CA 1
ATOM 1378 C C . GLN A 1 177 ? -38.202 14.206 -6.246 1.00 46.28 177 GLN A C 1
ATOM 1380 O O . GLN A 1 177 ? -38.639 13.213 -6.816 1.00 46.28 177 GLN A O 1
ATOM 1385 N N . ASP A 1 178 ? -36.931 14.300 -5.841 1.00 55.25 178 ASP A N 1
ATOM 1386 C CA . ASP A 1 178 ? -35.877 13.322 -6.163 1.00 55.25 178 ASP A CA 1
ATOM 1387 C C . ASP A 1 178 ? -35.289 12.594 -4.935 1.00 55.25 178 ASP A C 1
ATOM 1389 O O . ASP A 1 178 ? -34.212 12.009 -5.018 1.00 55.25 178 ASP A O 1
ATOM 1393 N N . HIS A 1 179 ? -35.960 12.632 -3.778 1.00 64.50 179 HIS A N 1
ATOM 1394 C CA . HIS A 1 179 ? -35.474 11.984 -2.554 1.00 64.50 179 HIS A CA 1
ATOM 1395 C C . HIS A 1 179 ? -36.321 10.765 -2.181 1.00 64.50 179 HIS A C 1
ATOM 1397 O O . HIS A 1 179 ? -37.529 10.891 -1.949 1.00 64.50 179 HIS A O 1
ATOM 1403 N N . ARG A 1 180 ? -35.696 9.585 -2.095 1.00 76.88 180 ARG A N 1
ATOM 1404 C CA . ARG A 1 180 ? -36.413 8.335 -1.827 1.00 76.88 180 ARG A CA 1
ATOM 1405 C C . ARG A 1 180 ? -36.587 8.086 -0.340 1.00 76.88 180 ARG A C 1
ATOM 1407 O O . ARG A 1 180 ? -35.696 8.355 0.462 1.00 76.88 180 ARG A O 1
ATOM 1414 N N . VAL A 1 181 ? -37.728 7.520 0.037 1.00 77.00 181 VAL A N 1
ATOM 1415 C CA . VAL A 1 181 ? -38.007 7.131 1.422 1.00 77.00 181 VAL A CA 1
ATOM 1416 C C . VAL A 1 181 ? -38.260 5.635 1.482 1.00 77.00 181 VAL A C 1
ATOM 1418 O O . VAL A 1 181 ? -39.210 5.131 0.895 1.00 77.00 181 VAL A O 1
ATOM 1421 N N . MET A 1 182 ? -37.417 4.935 2.230 1.00 81.94 182 MET A N 1
ATOM 1422 C CA . MET A 1 182 ? -37.494 3.500 2.462 1.00 81.94 182 MET A CA 1
ATOM 1423 C C . MET A 1 182 ? -38.014 3.249 3.877 1.00 81.94 182 MET A C 1
ATOM 1425 O O . MET A 1 182 ? -37.397 3.682 4.848 1.00 81.94 182 MET A O 1
ATOM 1429 N N . LEU A 1 183 ? -39.125 2.532 4.022 1.00 77.19 183 LEU A N 1
ATOM 1430 C CA . LEU A 1 183 ? -39.759 2.246 5.310 1.00 77.19 183 LEU A CA 1
ATOM 1431 C C . LEU A 1 183 ? -39.727 0.753 5.621 1.00 77.19 183 LEU A C 1
ATOM 1433 O O . LEU A 1 183 ? -39.938 -0.074 4.738 1.00 77.19 183 LEU A O 1
ATOM 1437 N N . SER A 1 184 ? -39.509 0.398 6.881 1.00 81.88 184 SER A N 1
ATOM 1438 C CA . SER A 1 184 ? -39.637 -0.981 7.336 1.00 81.88 184 SER A CA 1
ATOM 1439 C C . SER A 1 184 ? -40.179 -1.074 8.752 1.00 81.88 184 SER A C 1
ATOM 1441 O O . SER A 1 184 ? -39.806 -0.284 9.613 1.00 81.88 184 SER A O 1
ATOM 1443 N N . GLU A 1 185 ? -40.936 -2.130 9.030 1.00 78.38 185 GLU A N 1
ATOM 1444 C CA . GLU A 1 185 ? -41.207 -2.587 10.397 1.00 78.38 185 GLU A CA 1
ATOM 1445 C C . GLU A 1 185 ? -40.039 -3.434 10.932 1.00 78.38 185 GLU A C 1
ATOM 1447 O O . GLU A 1 185 ? -39.156 -3.867 10.170 1.00 78.38 185 GLU A O 1
ATOM 1452 N N . ARG A 1 186 ? -39.977 -3.656 12.248 1.00 71.75 186 ARG A N 1
ATOM 1453 C CA . ARG A 1 186 ? -38.952 -4.502 12.876 1.00 71.75 186 ARG A CA 1
ATOM 1454 C C . ARG A 1 186 ? -38.988 -5.927 12.305 1.00 71.75 186 ARG A C 1
ATOM 1456 O O . ARG A 1 186 ? -39.975 -6.637 12.425 1.00 71.75 186 ARG A O 1
ATOM 1463 N N . GLY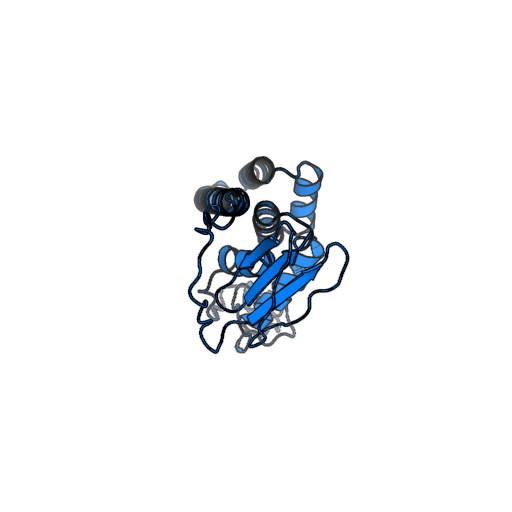 A 1 187 ? -37.877 -6.356 11.702 1.00 69.75 187 GLY A N 1
ATOM 1464 C CA . GLY A 1 187 ? -37.743 -7.691 11.101 1.00 69.75 187 GLY A CA 1
ATOM 1465 C C . GLY A 1 187 ? -38.310 -7.826 9.682 1.00 69.75 187 GLY A C 1
ATOM 1466 O O . GLY A 1 187 ? -38.097 -8.860 9.055 1.00 69.75 187 GLY A O 1
ATOM 1467 N N . ALA A 1 188 ? -38.960 -6.789 9.148 1.00 72.44 188 ALA A N 1
ATOM 1468 C CA . ALA A 1 188 ? -39.418 -6.752 7.763 1.00 72.44 188 ALA A CA 1
ATOM 1469 C C . ALA A 1 188 ? -38.321 -6.226 6.805 1.00 72.44 188 ALA A C 1
ATOM 1471 O O . ALA A 1 188 ? -37.364 -5.568 7.245 1.00 72.44 188 ALA A O 1
ATOM 1472 N N . PRO A 1 189 ? -38.422 -6.528 5.496 1.00 74.19 189 PRO A N 1
ATOM 1473 C CA . PRO A 1 189 ? -37.647 -5.853 4.462 1.00 74.19 189 PRO A CA 1
ATOM 1474 C C . PRO A 1 189 ? -38.162 -4.425 4.230 1.00 74.19 189 PRO A C 1
ATOM 1476 O O . PRO A 1 189 ? -39.346 -4.139 4.398 1.00 74.19 189 PRO A O 1
ATOM 1479 N N . PHE A 1 190 ? -37.264 -3.536 3.805 1.00 80.44 190 PHE A N 1
ATOM 1480 C CA . PHE A 1 190 ? -37.615 -2.156 3.482 1.00 80.44 190 PHE A CA 1
ATOM 1481 C C . PHE A 1 190 ? -38.411 -2.053 2.184 1.00 80.44 190 PHE A C 1
ATOM 1483 O O . PHE A 1 190 ? -38.085 -2.698 1.188 1.00 80.44 190 PHE A O 1
ATOM 1490 N N . GLN A 1 191 ? -39.410 -1.179 2.200 1.00 75.75 191 GLN A N 1
ATOM 1491 C CA . GLN A 1 191 ? -40.264 -0.856 1.068 1.00 75.75 191 GLN A CA 1
ATOM 1492 C C . GLN A 1 191 ? -40.080 0.608 0.686 1.00 75.75 191 GLN A C 1
ATOM 1494 O O . GLN A 1 191 ? -39.977 1.471 1.557 1.00 75.75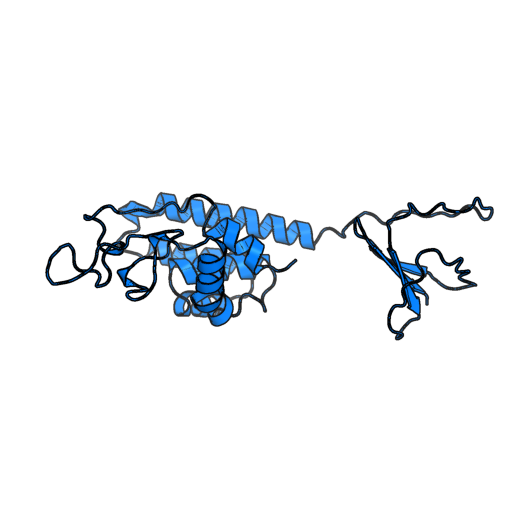 191 GLN A O 1
ATOM 1499 N N . ASP A 1 192 ? -40.040 0.880 -0.614 1.00 81.12 192 ASP A N 1
ATOM 1500 C CA . ASP A 1 192 ? -40.011 2.245 -1.127 1.00 81.12 192 ASP A CA 1
ATOM 1501 C C . ASP A 1 192 ? -41.407 2.863 -1.000 1.00 81.12 192 ASP A C 1
ATOM 1503 O O . ASP A 1 192 ? -42.375 2.364 -1.573 1.00 81.12 192 ASP A O 1
ATOM 1507 N N . VAL A 1 193 ? -41.506 3.933 -0.217 1.00 71.69 193 VAL A N 1
ATOM 1508 C CA . VAL A 1 193 ? -42.740 4.688 0.028 1.00 71.69 193 VAL A CA 1
ATOM 1509 C C . VAL A 1 193 ? -42.657 6.112 -0.525 1.00 71.69 193 VAL A C 1
ATOM 1511 O O . VAL A 1 193 ? -43.458 6.976 -0.162 1.00 71.69 193 VAL A O 1
ATOM 1514 N N . SER A 1 194 ? -41.699 6.378 -1.414 1.00 72.56 194 SER A N 1
ATOM 1515 C CA . SER A 1 194 ? -41.513 7.684 -2.052 1.00 72.56 194 SER A CA 1
ATOM 1516 C C . SER A 1 194 ? -42.802 8.153 -2.731 1.00 72.56 194 SER A C 1
ATOM 1518 O O . SER A 1 194 ? -43.472 7.395 -3.429 1.00 72.56 194 SER A O 1
ATOM 1520 N N . GLY A 1 195 ? -43.192 9.407 -2.490 1.00 57.62 195 GLY A N 1
ATOM 1521 C CA . GLY A 1 195 ? -44.425 9.989 -3.038 1.00 57.62 195 GLY A CA 1
ATOM 1522 C C . GLY A 1 195 ? -45.735 9.455 -2.436 1.00 57.62 195 GLY A C 1
ATOM 1523 O O . GLY A 1 195 ? -46.804 9.958 -2.779 1.00 57.62 195 GLY A O 1
ATOM 1524 N N . SER A 1 196 ? -45.679 8.485 -1.519 1.00 50.41 196 SER A N 1
ATOM 1525 C CA . SER A 1 196 ? -46.853 7.932 -0.838 1.00 50.41 196 SER A CA 1
ATOM 1526 C C . SER A 1 196 ? -47.074 8.605 0.517 1.00 50.41 196 SER A C 1
ATOM 1528 O O . SER A 1 196 ? -46.136 8.848 1.277 1.00 50.41 196 SER A O 1
ATOM 1530 N N . LYS A 1 197 ? -48.333 8.895 0.865 1.00 49.47 197 LYS A N 1
ATOM 1531 C CA . LYS A 1 197 ? -48.675 9.427 2.192 1.00 49.47 197 LYS A CA 1
ATOM 1532 C C . LYS A 1 197 ? -48.733 8.279 3.201 1.00 49.47 197 LYS A C 1
ATOM 1534 O O . LYS A 1 197 ? -49.738 7.579 3.281 1.00 49.47 197 LYS A O 1
ATOM 1539 N N . VAL A 1 198 ? -47.670 8.099 3.980 1.00 52.25 198 VAL A N 1
ATOM 1540 C CA . VAL A 1 198 ? -47.616 7.083 5.041 1.00 52.25 198 VAL A CA 1
ATOM 1541 C C . VAL A 1 198 ? -48.003 7.696 6.383 1.00 52.25 198 VAL A C 1
ATOM 1543 O O . VAL A 1 198 ? -47.474 8.733 6.776 1.00 52.25 198 VAL A O 1
ATOM 1546 N N . THR A 1 199 ? -48.919 7.045 7.102 1.00 50.84 199 THR A N 1
ATOM 1547 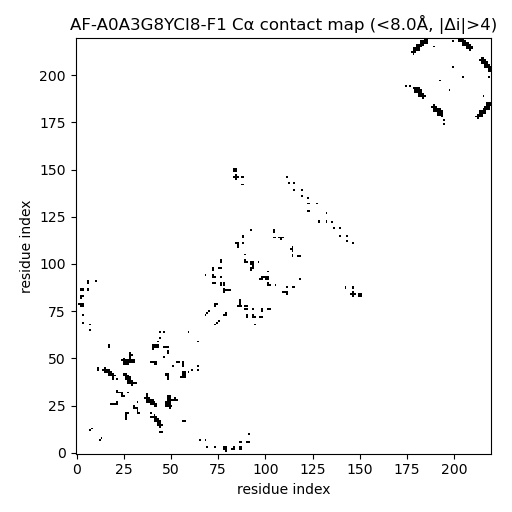C CA . THR A 1 199 ? -49.272 7.412 8.481 1.00 50.84 199 THR A CA 1
ATOM 1548 C C . THR A 1 199 ? -48.685 6.371 9.426 1.00 50.84 199 THR A C 1
ATOM 1550 O O . THR A 1 199 ? -49.100 5.218 9.389 1.00 50.84 199 THR A O 1
ATOM 1553 N N . ILE A 1 200 ? -47.730 6.770 10.267 1.00 54.66 200 ILE A N 1
ATOM 1554 C CA . ILE A 1 200 ? -47.148 5.902 11.299 1.00 54.66 200 ILE A CA 1
ATOM 1555 C C . ILE A 1 200 ? -47.918 6.157 12.597 1.00 54.66 200 ILE A C 1
ATOM 1557 O O . ILE A 1 200 ? -47.836 7.247 13.160 1.00 54.66 200 ILE A O 1
ATOM 1561 N N . GLN A 1 201 ? -48.712 5.184 13.046 1.00 42.22 201 GLN A N 1
ATOM 1562 C CA . GLN A 1 201 ? -49.506 5.296 14.273 1.00 42.22 201 GLN A CA 1
ATOM 1563 C C . GLN A 1 201 ? -48.788 4.600 15.435 1.00 42.22 201 GLN A C 1
ATOM 1565 O O . GLN A 1 201 ? -48.463 3.426 15.334 1.00 42.22 201 GLN A O 1
ATOM 1570 N N . ASN A 1 202 ? -48.586 5.313 16.549 1.00 47.97 202 ASN A N 1
ATOM 1571 C CA . ASN A 1 202 ? -48.181 4.768 17.858 1.00 47.97 202 ASN A CA 1
ATOM 1572 C C . ASN A 1 202 ? -46.868 3.966 17.943 1.00 47.97 202 ASN A C 1
ATOM 1574 O O . ASN A 1 202 ? -46.669 3.214 18.895 1.00 47.97 202 ASN A O 1
ATOM 1578 N N . SER A 1 203 ? -45.932 4.208 17.034 1.00 52.00 203 SER A N 1
ATOM 1579 C CA . SER A 1 203 ? -44.658 3.494 16.986 1.00 52.00 203 SER A CA 1
ATOM 1580 C C . SER A 1 203 ? -43.467 4.431 17.134 1.00 52.00 203 SER A C 1
ATOM 1582 O O . SER A 1 203 ? -43.474 5.555 16.627 1.00 52.00 203 SER A O 1
ATOM 1584 N N . LYS A 1 204 ? -42.405 3.959 17.797 1.00 60.66 204 LYS A N 1
ATOM 1585 C CA . LYS A 1 204 ? -41.105 4.641 17.768 1.00 60.66 204 LYS A CA 1
ATOM 1586 C C . LYS A 1 204 ? -40.542 4.500 16.354 1.00 60.66 204 LYS A C 1
ATOM 1588 O O . LYS A 1 204 ? -40.052 3.440 15.982 1.00 60.66 204 LYS A O 1
ATOM 1593 N N . ALA A 1 205 ? -40.639 5.559 15.557 1.00 63.34 205 ALA A N 1
ATOM 1594 C CA . ALA A 1 205 ? -39.957 5.635 14.273 1.00 63.34 205 ALA A CA 1
ATOM 1595 C C . ALA A 1 205 ? -38.522 6.131 14.488 1.00 63.34 205 ALA A C 1
ATOM 1597 O O . ALA A 1 205 ? -38.298 7.158 15.129 1.00 63.34 205 ALA A O 1
ATOM 1598 N N . VAL A 1 206 ? -37.551 5.404 13.949 1.00 61.62 206 VAL A N 1
ATOM 1599 C CA . VAL A 1 206 ? -36.127 5.733 14.012 1.00 61.62 206 VAL A CA 1
ATOM 1600 C C . VAL A 1 206 ? -35.584 5.793 12.593 1.00 61.62 206 VAL A C 1
ATOM 1602 O O . VAL A 1 206 ? -35.728 4.849 11.815 1.00 61.62 206 VAL A O 1
ATOM 1605 N N . VAL A 1 207 ? -34.930 6.899 12.247 1.00 65.56 207 VAL A N 1
ATOM 1606 C CA . VAL A 1 207 ? -34.165 6.990 11.000 1.00 65.56 207 VAL A CA 1
ATOM 1607 C C . VAL A 1 207 ? -32.911 6.132 11.156 1.00 65.56 207 VAL A C 1
ATOM 1609 O O . VAL A 1 207 ? -32.076 6.397 12.016 1.00 65.56 207 VAL A O 1
ATOM 1612 N N . ILE A 1 208 ? -32.797 5.084 10.344 1.00 66.31 208 ILE A N 1
ATOM 1613 C CA . ILE A 1 208 ? -31.653 4.165 10.346 1.00 66.31 208 ILE A CA 1
ATOM 1614 C C . ILE A 1 208 ? -30.514 4.703 9.478 1.00 66.31 208 ILE A C 1
ATOM 1616 O O . ILE A 1 208 ? -29.348 4.465 9.786 1.00 66.31 208 ILE A O 1
ATOM 1620 N N . ASN A 1 209 ? -30.831 5.405 8.389 1.00 54.03 209 ASN A N 1
ATOM 1621 C CA . ASN A 1 209 ? -29.833 5.979 7.489 1.00 54.03 209 ASN A CA 1
ATOM 1622 C C . ASN A 1 209 ? -30.431 7.153 6.703 1.00 54.03 209 ASN A C 1
ATOM 1624 O O . ASN A 1 209 ? -31.597 7.096 6.322 1.00 54.03 209 ASN A O 1
ATOM 1628 N N . ALA A 1 210 ? -29.635 8.184 6.432 1.00 59.28 210 ALA A N 1
ATOM 1629 C CA . ALA A 1 210 ? -30.007 9.292 5.562 1.00 59.28 210 ALA A CA 1
ATOM 1630 C C . ALA A 1 210 ? -28.798 9.707 4.717 1.00 59.28 210 ALA A C 1
ATOM 1632 O O . ALA A 1 210 ? -27.734 10.037 5.244 1.00 59.28 210 ALA A O 1
ATOM 1633 N N . THR A 1 211 ? -28.963 9.679 3.400 1.00 60.06 211 THR A N 1
ATOM 1634 C CA . THR A 1 211 ? -27.991 10.168 2.422 1.00 60.06 211 THR A CA 1
ATOM 1635 C C . THR A 1 211 ? -28.562 11.397 1.717 1.00 60.06 211 THR A C 1
ATOM 1637 O O . THR A 1 211 ? -29.635 11.893 2.055 1.00 60.06 211 THR A O 1
ATOM 1640 N N . ARG A 1 212 ? -27.841 11.921 0.722 1.00 55.38 212 ARG A N 1
ATOM 1641 C CA . ARG A 1 212 ? -28.368 12.989 -0.136 1.00 55.38 212 ARG A CA 1
ATOM 1642 C C . ARG A 1 212 ? -29.576 12.523 -0.968 1.00 55.38 212 ARG A C 1
ATOM 1644 O O . ARG A 1 212 ? -30.407 13.349 -1.332 1.00 55.38 212 ARG A O 1
ATOM 1651 N N . GLU A 1 213 ? -29.668 11.226 -1.244 1.00 63.00 213 GLU A N 1
ATOM 1652 C CA . GLU A 1 213 ? -30.611 10.637 -2.204 1.00 63.00 213 GLU A CA 1
ATOM 1653 C C . GLU A 1 213 ? -31.713 9.819 -1.519 1.00 63.00 213 GLU A C 1
ATOM 1655 O O . GLU A 1 213 ? -32.851 9.849 -1.977 1.00 63.00 213 GLU A O 1
ATOM 1660 N N . ASP A 1 214 ? -31.419 9.182 -0.379 1.00 73.81 214 ASP A N 1
ATOM 1661 C CA . ASP A 1 214 ? -32.342 8.262 0.287 1.00 73.81 214 ASP A CA 1
ATOM 1662 C C . ASP A 1 214 ? -32.443 8.510 1.799 1.00 73.81 214 ASP A C 1
ATOM 1664 O O . ASP A 1 214 ? -31.441 8.765 2.472 1.00 73.81 214 ASP A O 1
ATOM 1668 N N . THR A 1 215 ? -33.627 8.281 2.365 1.00 76.25 215 THR A N 1
ATOM 1669 C CA . THR A 1 215 ? -33.860 8.167 3.810 1.00 76.25 215 THR A CA 1
ATOM 1670 C C . THR A 1 215 ? -34.475 6.813 4.145 1.00 76.25 215 THR A C 1
ATOM 1672 O O . THR A 1 215 ? -35.482 6.415 3.571 1.00 76.25 215 THR A O 1
ATOM 1675 N N . TRP A 1 216 ? -33.900 6.114 5.121 1.00 78.81 216 TRP A N 1
ATOM 1676 C CA . TRP A 1 216 ? -34.320 4.789 5.569 1.00 78.81 216 TRP A CA 1
ATOM 1677 C C . TRP A 1 216 ? -34.866 4.874 6.990 1.00 78.81 216 TRP A C 1
ATOM 1679 O O . TRP A 1 216 ? -34.147 5.243 7.919 1.00 78.81 216 TRP A O 1
ATOM 1689 N N . ILE A 1 217 ? -36.130 4.510 7.173 1.00 79.69 217 ILE A N 1
ATOM 1690 C CA . ILE A 1 217 ? -36.877 4.657 8.421 1.00 79.69 217 ILE A CA 1
ATOM 1691 C C . ILE A 1 217 ? -37.322 3.279 8.900 1.00 79.69 217 ILE A C 1
ATOM 1693 O O . ILE A 1 217 ? -37.896 2.494 8.144 1.00 79.69 217 ILE A O 1
ATOM 1697 N N . ARG A 1 218 ? -37.075 2.988 10.177 1.00 81.00 218 ARG A N 1
ATOM 1698 C CA . ARG A 1 218 ? -37.582 1.799 10.856 1.00 81.00 218 ARG A CA 1
ATOM 1699 C C . ARG A 1 218 ? -38.642 2.189 11.861 1.00 81.00 218 ARG A C 1
ATOM 1701 O O . ARG A 1 218 ? -38.464 3.140 12.613 1.00 81.00 218 ARG A O 1
ATOM 1708 N N . VAL A 1 219 ? -39.720 1.432 11.864 1.00 75.38 219 VAL A N 1
ATOM 1709 C CA . VAL A 1 219 ? -40.855 1.599 12.758 1.00 75.38 219 VAL A CA 1
ATOM 1710 C C . VAL A 1 219 ? -40.909 0.374 13.668 1.00 75.38 219 VAL A C 1
ATOM 1712 O O . VAL A 1 219 ? -40.848 -0.756 13.177 1.00 75.38 219 VAL A O 1
ATOM 1715 N N . ASP A 1 220 ? -40.930 0.614 14.979 1.00 67.31 220 ASP A N 1
ATOM 1716 C CA . ASP A 1 220 ? -41.068 -0.415 16.020 1.00 67.31 220 ASP A CA 1
ATOM 1717 C C . ASP A 1 220 ? -42.520 -0.704 16.403 1.00 67.31 220 ASP A C 1
ATOM 1719 O O . ASP A 1 220 ? -43.297 0.268 16.557 1.00 67.31 220 ASP A O 1
#

=== Feature glossary ===
Feature key, reading from the visual/contextual features back to the raw sequence:

Rendered structure images. Structure images are PyMOL renders from six orthogonal camera directions. Cartoon representation draws helices as coils and strands as arrows; sticks shows the backbone as bonds; surface shows the solvent-excluded envelope. Rainbow coloring maps sequence position to hue (blue→red, N→C); chain coloring assigns a distinct color per polypeptide.

Contact-map, Ramachandran, and PAE plots. Three diagnostic plots accompany the record. The Cα contact map visualizes the tertiary structure as a 2D adjacency matrix (8 Å cutoff, sequence-local contacts suppressed). The Ramachandran plot shows the distribution of backbone (φ, ψ) torsions, with points in the α and β basins reflecting secondary structure content. The PAE plot shows AlphaFold's inter-residue confidence as a color matrix.

InterPro / GO / CATH / organism. The annotation block draws on four external resources. InterPro: which protein families and domains the sequence belongs to. GO: standardized terms for what the protein does, what process it participates in, and where in the cell it acts. CATH: which structural fold it has in the CATH hierarchy. Organism: the species of origin.

Nearest PDB structures. Structural nearest neighbors (via Foldseek easy-search vs the PDB). Reported per hit: target PDB id, E-value, and alignment TM-score. A TM-score above ~0.5 is the conventional threshold for 'same fold'.

Predicted aligned error. Predicted aligned error is AlphaFold's pairwise confidence. Unlike pLDDT (per-residue), PAE is per-residue-pair and captures whether two parts of the structure are correctly placed relative to each other. Units are ångströms of expected positional error.

Solvent-accessible surface area. SASA measures how much of the protein is reachable by solvent. It is computed by rolling a water-sized probe over the atomic surface and summing the exposed area (Å²). Per-residue SASA distinguishes core (buried, low SASA) from surface (exposed, high SASA) residues; total SASA is a whole-molecule size measure.

B-factor. Crystallographic B-factors measure how much each atom's electron density is smeared out, in Å². They rise in mobile loops and surface residues and fall in the buried interior. In AlphaFold models this column is repurposed to hold pLDDT instead.

pLDDT. For AlphaFold models, the B-factor field carries pLDDT — the model's own estimate of local accuracy on a 0–100 scale. Regions with pLDDT<50 should be treated as essentially unmodeled; they often correspond to intrinsically disordered segments.

Backbone torsions (φ/ψ). φ (phi) and ψ (psi) are the two rotatable backbone dihedrals per residue: φ is the C(i-1)–N–Cα–C torsion, ψ is the N–Cα–C–N(i+1) torsion, both in degrees on (−180°, 180°]. α-helical residues cluster near (−60°, −45°); β-strand residues near (−120°, +130°). A Ramachandran plot is simply a scatter of (φ, ψ) for every residue.

Radius of gyration, Cα contacts, bounding box. Radius of gyration (Rg) is the root-mean-square distance of Cα atoms from their centroid — a single number for overall size and compactness. A globular domain of N residues has Rg ≈ 2.2·N^0.38 Å; an extended or disordered chain has a much larger Rg. The Cα contact count is the number of residue pairs whose Cα atoms are within 8 Å and are more than four positions apart in sequence — a standard proxy for tertiary packing density. The bounding box is the smallest axis-aligned box enclosing all Cα atoms.

Secondary structure (3-state, P-SEA). Three-state secondary structure (P-SEA) collapses the eight DSSP classes into helix (a), strand (b), and coil (c). P-SEA assigns these from Cα geometry alone — distances and angles — without requiring backbone oxygens, so it works on any Cα trace.

Secondary structure (8-state, DSSP). Secondary structure is the local, repeating backbone conformation. DSSP classifies it into eight states by reading the hydrogen-bond network: three helix types (H, G, I), two β types (E, B), two non-regular types (T, S), and unstructured coil (-).

Foldseek 3Di. The Foldseek 3Di string encodes local tertiary geometry as a 20-letter alphabet — one character per residue — derived from the relative positions of nearby Cα atoms. Unlike the amino-acid sequence, 3Di is a direct function of the 3D structure, so two proteins with the same fold have similar 3Di strings even at low sequence identity.

mmCIF coordinates. Structure coordinates are given as an mmCIF _atom_site loop: one row per atom with element, residue name, chain id, sequence number, and x/y/z position in Å. Only the four main-chain atoms per residue are included here; side chains are omitted to keep the record compact.

Sequence. This is the polypeptide sequence — one letter per residue, N-terminus first. Length ranges from a few dozen residues for small domains to over a thousand for large multi-domain proteins.